Protein AF-0000000084540052 (afdb_homodimer)

Secondary structure (DSSP, 8-state):
-PPP-HHHHHHHHHHHHHHHHHHHHHHHHHHHH--STTHHHHHHHHHHHHHHHHHHHHHHHHHHHHTT----------------SHHHHHHHHHHHHHHHHHHHHHHHHHHTTT-HHHHHHHHHHHHHHHHHHHHHHHHHGGG-/-PPP-HHHHHHHHHHHHHHHHHHHHHHHHHHHH--STTHHHHHHHHHHHHHHHHHHHHHHHHHHHHTT----------------SHHHHHHHHHHHHHHHHHHHHHHHHHHTTT-HHHHHHHHHHHHHHHHHHHHHHHHHGGG-

Radius of gyration: 20.09 Å; Cα contacts (8 Å, |Δi|>4): 367; chains: 2; bounding box: 62×64×36 Å

Organism: NCBI:txid376219

InterPro domains:
  IPR008331 Ferritin/DPS domain [PF00210] (10-142)
  IPR009040 Ferritin-like diiron domain [PS50905] (3-144)
  IPR009078 Ferritin-like superfamily [SSF47240] (3-141)
  IPR012347 Ferritin-like [G3DSA:1.20.1260.10] (2-144)

pLDDT: mean 95.87, std 5.27, range [58.44, 98.88]

Nearest PDB structures (foldseek):
  7xa2-assembly1_A-2  TM=8.560E-01  e=7.541E-04  Thermotoga maritima
  6txl-assembly1_C  TM=7.826E-01  e=2.990E-04  Thermotoga maritima MSB8
  6txj-assembly1_E-2  TM=8.467E-01  e=9.262E-04  Thermotoga maritima MSB8
  7xa4-assembly1_A-2  TM=8.276E-01  e=9.262E-04  Thermotoga maritima
  7xa1-assembly1_A-2  TM=8.637E-01  e=2.589E-03  Thermotoga maritima

Solvent-accessible surface area (backbone atoms only — not comparable to full-atom values): 14805 Å² total; per-residue (Å²): 122,49,81,61,53,58,67,62,50,34,52,47,29,41,51,48,23,16,42,24,45,29,36,27,46,52,24,45,42,47,32,57,51,51,67,68,94,74,24,64,68,52,28,50,48,24,46,50,50,15,56,49,19,46,52,52,17,52,53,32,34,49,54,24,36,74,74,69,38,81,74,63,77,60,58,40,88,76,86,80,84,89,61,57,48,66,68,48,44,46,52,53,48,42,53,51,35,51,51,50,33,50,52,30,50,51,47,26,67,62,26,52,63,33,35,72,69,56,28,50,51,24,50,52,51,35,52,52,33,50,51,51,42,52,54,42,48,61,63,49,52,80,76,107,120,49,82,62,53,58,69,62,51,37,53,48,29,40,51,46,22,16,42,23,44,29,36,26,45,50,24,45,42,48,32,55,50,52,66,69,95,73,24,64,68,52,27,50,50,25,46,48,50,14,54,50,19,45,52,51,16,52,53,32,36,50,53,25,35,72,74,70,37,80,75,61,79,59,57,40,90,74,87,81,85,91,58,56,50,66,68,48,44,44,52,52,48,41,51,52,37,52,52,51,34,51,52,31,50,51,47,27,66,64,25,52,63,34,36,70,70,55,28,51,51,24,50,53,51,35,53,52,32,49,51,52,40,51,54,42,49,61,63,48,53,80,75,106

Sequence (288 aa):
MRDLDQDKTIELLNSIMEFELAGVVRYTHYSLMVTGPNRLPIVQFFQAQATESLTHAQQAGEILTGLEGHPSQKIAPIEETYQHSVQDLLAESFNHEKKALSLYKELLETVENASIYLEEYARTMIGQEELHSIEIRKMLRDYSMRDLDQDKTIELLNSIMEFELAGVVRYTHYSLMVTGPNRLPIVQFFQAQATESLTHAQQAGEILTGLEGHPSQKIAPIEETYQHSVQDLLAESFNHEKKALSLYKELLETVENASIYLEEYARTMIGQEELHSIEIRKMLRDYS

Structure (mmCIF, N/CA/C/O backbone):
data_AF-0000000084540052-model_v1
#
loop_
_entity.id
_entity.type
_entity.pdbx_description
1 polymer Bacterioferritin
#
loop_
_atom_site.group_PDB
_atom_site.id
_atom_site.type_symbol
_atom_site.label_atom_id
_atom_site.label_alt_id
_atom_site.label_comp_id
_atom_site.label_asym_id
_atom_site.label_entity_id
_atom_site.label_seq_id
_atom_site.pdbx_PDB_ins_code
_atom_site.Cartn_x
_atom_site.Cartn_y
_atom_site.Cartn_z
_atom_site.occupancy
_atom_site.B_iso_or_equiv
_atom_site.auth_seq_id
_atom_site.auth_comp_id
_atom_site.auth_asym_id
_atom_site.auth_atom_id
_atom_site.pdbx_PDB_model_num
ATOM 1 N N . MET A 1 1 ? 9.195 -32.094 -17.562 1 88.31 1 MET A N 1
ATOM 2 C CA . MET A 1 1 ? 8.695 -31.125 -16.578 1 88.31 1 MET A CA 1
ATOM 3 C C . MET A 1 1 ? 8.203 -31.844 -15.32 1 88.31 1 MET A C 1
ATOM 5 O O . MET A 1 1 ? 7.594 -32.906 -15.414 1 88.31 1 MET A O 1
ATOM 9 N N . ARG A 1 2 ? 8.734 -31.297 -14.211 1 96.06 2 ARG A N 1
ATOM 10 C CA . ARG A 1 2 ? 8.266 -31.875 -12.953 1 96.06 2 ARG A CA 1
ATOM 11 C C . ARG A 1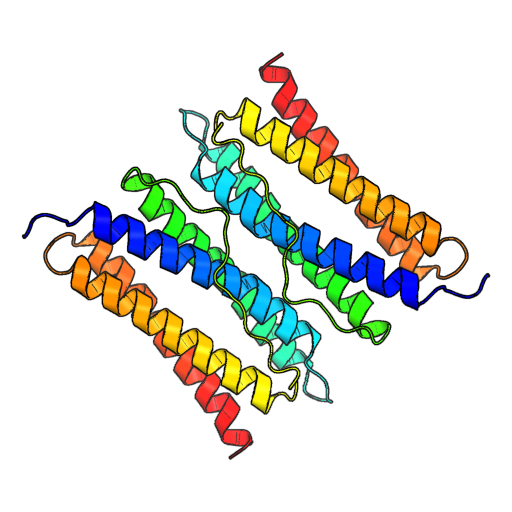 2 ? 6.926 -31.281 -12.539 1 96.06 2 ARG A C 1
ATOM 13 O O . ARG A 1 2 ? 6.461 -30.312 -13.141 1 96.06 2 ARG A O 1
ATOM 20 N N . ASP A 1 3 ? 6.281 -32.031 -11.641 1 96.94 3 ASP A N 1
ATOM 21 C CA . ASP A 1 3 ? 5.012 -31.531 -11.125 1 96.94 3 ASP A CA 1
ATOM 22 C C . ASP A 1 3 ? 5.227 -30.266 -10.305 1 96.94 3 ASP A C 1
ATOM 24 O O . ASP A 1 3 ? 6.195 -30.156 -9.547 1 96.94 3 ASP A O 1
ATOM 28 N N . LEU A 1 4 ? 4.414 -29.312 -10.508 1 97.75 4 LEU A N 1
ATOM 29 C CA . LEU A 1 4 ? 4.469 -28.062 -9.742 1 97.75 4 LEU A CA 1
ATOM 30 C C . LEU A 1 4 ? 4.102 -28.312 -8.281 1 97.75 4 LEU A C 1
ATOM 32 O O . LEU A 1 4 ? 3.092 -28.969 -7.992 1 97.75 4 LEU A O 1
ATOM 36 N N . ASP A 1 5 ? 4.973 -27.953 -7.367 1 97.88 5 ASP A N 1
ATOM 37 C CA . ASP A 1 5 ? 4.582 -27.875 -5.965 1 97.88 5 ASP A CA 1
ATOM 38 C C . ASP A 1 5 ? 3.648 -26.688 -5.719 1 97.88 5 ASP A C 1
ATOM 40 O O . ASP A 1 5 ? 4.098 -25.609 -5.34 1 97.88 5 ASP A O 1
ATOM 44 N N . GLN A 1 6 ? 2.408 -26.875 -5.934 1 97.81 6 GLN A N 1
ATOM 45 C CA . GLN A 1 6 ? 1.413 -25.812 -5.938 1 97.81 6 GLN A CA 1
ATOM 46 C C . GLN A 1 6 ? 1.314 -25.141 -4.57 1 97.81 6 GLN A C 1
ATOM 48 O O . GLN A 1 6 ? 1.254 -23.906 -4.473 1 97.81 6 GLN A O 1
ATOM 53 N N . ASP A 1 7 ? 1.327 -25.969 -3.527 1 98.06 7 ASP A N 1
ATOM 54 C CA . ASP A 1 7 ? 1.178 -25.438 -2.18 1 98.06 7 ASP A CA 1
ATOM 55 C C . ASP A 1 7 ? 2.344 -24.516 -1.824 1 98.06 7 ASP A C 1
ATOM 57 O O . ASP A 1 7 ? 2.139 -23.406 -1.335 1 98.06 7 ASP A O 1
A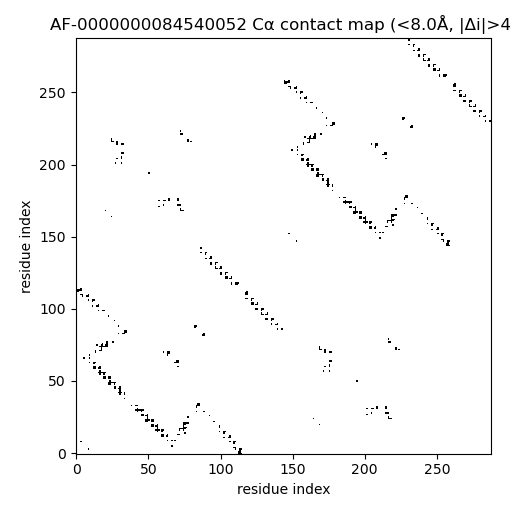TOM 61 N N . LYS A 1 8 ? 3.496 -25.016 -2.076 1 98.56 8 LYS A N 1
ATOM 62 C CA . LYS A 1 8 ? 4.68 -24.219 -1.787 1 98.56 8 LYS A CA 1
ATOM 63 C C . LYS A 1 8 ? 4.711 -22.953 -2.641 1 98.56 8 LYS A C 1
ATOM 65 O O . LYS A 1 8 ? 5.102 -21.875 -2.164 1 98.56 8 LYS A O 1
ATOM 70 N N . THR A 1 9 ? 4.355 -23.047 -3.914 1 98.75 9 THR A N 1
ATOM 71 C CA . THR A 1 9 ? 4.312 -21.906 -4.824 1 98.75 9 THR A CA 1
ATOM 72 C C . THR A 1 9 ? 3.334 -20.844 -4.316 1 98.75 9 THR A C 1
ATOM 74 O O . THR A 1 9 ? 3.668 -19.656 -4.258 1 98.75 9 THR A O 1
ATOM 77 N N . ILE A 1 10 ? 2.141 -21.266 -3.893 1 98.62 10 ILE A N 1
ATOM 78 C CA . ILE A 1 10 ? 1.111 -20.375 -3.383 1 98.62 10 ILE A CA 1
ATOM 79 C C . ILE A 1 10 ? 1.616 -19.672 -2.123 1 98.62 10 ILE A C 1
ATOM 81 O O . ILE A 1 10 ? 1.434 -18.453 -1.963 1 98.62 10 ILE A O 1
ATOM 85 N N . GLU A 1 11 ? 2.254 -20.375 -1.271 1 98.5 11 GLU A N 1
ATOM 86 C CA . GLU A 1 11 ? 2.805 -19.812 -0.043 1 98.5 11 GLU A CA 1
ATOM 87 C C . GLU A 1 11 ? 3.84 -18.734 -0.347 1 98.5 11 GLU A C 1
ATOM 89 O O . GLU A 1 11 ? 3.832 -17.672 0.268 1 98.5 11 GLU A O 1
ATOM 94 N N . LEU A 1 12 ? 4.707 -19.031 -1.285 1 98.75 12 LEU A N 1
ATOM 95 C CA . LEU A 1 12 ? 5.762 -18.078 -1.645 1 98.75 12 LEU A CA 1
ATOM 96 C C . LEU A 1 12 ? 5.176 -16.844 -2.318 1 98.75 12 LEU A C 1
ATOM 98 O O . LEU A 1 12 ? 5.621 -15.727 -2.059 1 98.75 12 LEU A O 1
ATOM 102 N N . LEU A 1 13 ? 4.211 -17.047 -3.17 1 98.81 13 LEU A N 1
ATOM 103 C CA . LEU A 1 13 ? 3.559 -15.914 -3.826 1 98.81 13 LEU A CA 1
ATOM 104 C C . LEU A 1 13 ? 2.855 -15.023 -2.807 1 98.81 13 LEU A C 1
ATOM 106 O O . LEU A 1 13 ? 2.861 -13.797 -2.938 1 98.81 13 LEU A O 1
ATOM 110 N N . ASN A 1 14 ? 2.262 -15.648 -1.8 1 98.62 14 ASN A N 1
ATOM 111 C CA . ASN A 1 14 ? 1.664 -14.859 -0.727 1 98.62 14 ASN A CA 1
ATOM 112 C C . ASN A 1 14 ? 2.719 -14.07 0.047 1 98.62 14 ASN A C 1
ATOM 114 O O . ASN A 1 14 ? 2.51 -12.906 0.376 1 98.62 14 ASN A O 1
ATOM 118 N N . SER A 1 15 ? 3.805 -14.68 0.334 1 98.75 15 SER A N 1
ATOM 119 C CA . SER A 1 15 ? 4.902 -14 1.018 1 98.75 15 SER A CA 1
ATOM 120 C C . SER A 1 15 ? 5.414 -12.82 0.201 1 98.75 15 SER A C 1
ATOM 122 O O . SER A 1 15 ? 5.672 -11.75 0.75 1 98.75 15 SER A O 1
ATOM 124 N N . ILE A 1 16 ? 5.562 -13.055 -1.064 1 98.81 16 ILE A N 1
ATOM 125 C CA . ILE A 1 16 ? 6.012 -12.008 -1.974 1 98.81 16 ILE A CA 1
ATOM 126 C C . ILE A 1 16 ? 5.004 -10.859 -1.975 1 98.81 16 ILE A C 1
ATOM 128 O O . ILE A 1 16 ? 5.383 -9.688 -1.877 1 98.81 16 ILE A O 1
ATOM 132 N N . MET A 1 17 ? 3.717 -11.203 -2.088 1 98.75 17 MET A N 1
ATOM 133 C CA . MET A 1 17 ? 2.672 -10.18 -2.092 1 98.75 17 MET A CA 1
ATOM 134 C C . MET A 1 17 ? 2.713 -9.359 -0.811 1 98.75 17 MET A C 1
ATOM 136 O O . MET A 1 17 ? 2.672 -8.125 -0.859 1 98.75 17 MET A O 1
ATOM 140 N N . GLU A 1 18 ? 2.834 -10.008 0.328 1 98.5 18 GLU A N 1
ATOM 141 C CA . GLU A 1 18 ? 2.92 -9.32 1.611 1 98.5 18 GLU A CA 1
ATOM 142 C C . GLU A 1 18 ? 4.145 -8.406 1.667 1 98.5 18 GLU A C 1
ATOM 144 O O . GLU A 1 18 ? 4.074 -7.297 2.195 1 98.5 18 GLU A O 1
ATOM 149 N N . PHE A 1 19 ? 5.219 -8.906 1.177 1 98.69 19 PHE A N 1
ATOM 150 C CA . PHE A 1 19 ? 6.473 -8.164 1.211 1 98.69 19 PHE A CA 1
ATOM 151 C C . PHE A 1 19 ? 6.398 -6.93 0.316 1 98.69 19 PHE A C 1
ATOM 153 O O . PHE A 1 19 ? 6.863 -5.852 0.694 1 98.69 19 PHE A O 1
ATOM 160 N N . GLU A 1 20 ? 5.848 -7.125 -0.862 1 98.75 20 GLU A N 1
ATOM 161 C CA . GLU A 1 20 ? 5.684 -5.992 -1.771 1 98.75 20 GLU A CA 1
ATOM 162 C C . GLU A 1 20 ? 4.738 -4.945 -1.186 1 98.75 20 GLU A C 1
ATOM 164 O O . GLU A 1 20 ? 4.973 -3.744 -1.328 1 98.75 20 GLU A O 1
ATOM 169 N N . LEU A 1 21 ? 3.668 -5.406 -0.567 1 98.5 21 LEU A N 1
ATOM 170 C CA . LEU A 1 21 ? 2.762 -4.457 0.074 1 98.5 21 LEU A CA 1
ATOM 171 C C . LEU A 1 21 ? 3.463 -3.715 1.204 1 98.5 21 LEU A C 1
ATOM 173 O O . LEU A 1 21 ? 3.199 -2.531 1.432 1 98.5 21 LEU A O 1
ATOM 177 N N . ALA A 1 22 ? 4.328 -4.406 1.938 1 98.12 22 ALA A N 1
ATOM 178 C CA . ALA A 1 22 ? 5.172 -3.709 2.904 1 98.12 22 ALA A CA 1
ATOM 179 C C . ALA A 1 22 ? 6.039 -2.66 2.217 1 98.12 22 ALA A C 1
ATOM 181 O O . ALA A 1 22 ? 6.312 -1.603 2.787 1 98.12 22 ALA A O 1
ATOM 182 N N . GLY A 1 23 ? 6.504 -3.006 1.034 1 98 23 GLY A N 1
ATOM 183 C CA . GLY A 1 23 ? 7.262 -2.043 0.248 1 98 23 GLY A CA 1
ATOM 184 C C . GLY A 1 23 ? 6.488 -0.772 -0.046 1 98 23 GLY A C 1
ATOM 185 O O . GLY A 1 23 ? 7.059 0.321 -0.046 1 98 23 GLY A O 1
ATOM 186 N N . VAL A 1 24 ? 5.18 -0.88 -0.33 1 98.44 24 VAL A N 1
ATOM 187 C CA . VAL A 1 24 ? 4.328 0.287 -0.543 1 98.44 24 VAL A CA 1
ATOM 188 C C . VAL A 1 24 ? 4.395 1.204 0.675 1 98.44 24 VAL A C 1
ATOM 190 O O . VAL A 1 24 ? 4.625 2.408 0.542 1 98.44 24 VAL A O 1
ATOM 193 N N . VAL A 1 25 ? 4.25 0.635 1.818 1 97.81 25 VAL A N 1
ATOM 194 C CA . VAL A 1 25 ? 4.234 1.395 3.064 1 97.81 25 VAL A CA 1
ATOM 195 C C . VAL A 1 25 ? 5.613 1.998 3.32 1 97.81 25 VAL A C 1
ATOM 197 O O . VAL A 1 25 ? 5.734 3.197 3.58 1 97.81 25 VAL A O 1
ATOM 200 N N . ARG A 1 26 ? 6.691 1.218 3.193 1 97.12 26 ARG A N 1
ATOM 201 C CA . ARG A 1 26 ? 8.062 1.64 3.477 1 97.12 26 ARG A CA 1
ATOM 202 C C . ARG A 1 26 ? 8.477 2.795 2.572 1 97.12 26 ARG A C 1
ATOM 204 O O . ARG A 1 26 ? 8.977 3.814 3.051 1 97.12 26 ARG A O 1
ATOM 211 N N . TYR A 1 27 ? 8.242 2.605 1.324 1 97.81 27 TYR A N 1
ATOM 212 C CA . TYR A 1 27 ? 8.711 3.607 0.374 1 97.81 27 TYR A CA 1
ATOM 213 C C . TYR A 1 27 ? 7.879 4.883 0.472 1 97.81 27 TYR A C 1
ATOM 215 O O . TYR A 1 27 ? 8.391 5.98 0.243 1 97.81 27 TYR A O 1
ATOM 223 N N . THR A 1 28 ? 6.598 4.738 0.833 1 98.12 28 THR A N 1
ATOM 224 C CA . THR A 1 28 ? 5.801 5.922 1.141 1 98.12 28 THR A CA 1
ATOM 225 C C . THR A 1 28 ? 6.391 6.672 2.332 1 98.12 28 THR A C 1
ATOM 227 O O . THR A 1 28 ? 6.617 7.883 2.26 1 98.12 28 THR A O 1
ATOM 230 N N . HIS A 1 29 ? 6.699 5.965 3.371 1 97.62 29 HIS A N 1
ATOM 231 C CA . HIS A 1 29 ? 7.312 6.559 4.555 1 97.62 29 HIS A CA 1
ATOM 232 C C . HIS A 1 29 ? 8.625 7.25 4.203 1 97.62 29 HIS A C 1
ATOM 234 O O . HIS A 1 29 ? 8.859 8.391 4.609 1 97.62 29 HIS A O 1
ATOM 240 N N . TYR A 1 30 ? 9.492 6.562 3.404 1 96.69 30 TYR A N 1
ATOM 241 C CA . TYR A 1 30 ? 10.781 7.121 3.014 1 96.69 30 TYR A CA 1
ATOM 242 C C . TYR A 1 30 ? 10.602 8.43 2.258 1 96.69 30 TYR A C 1
ATOM 244 O O . TYR A 1 30 ? 11.312 9.406 2.514 1 96.69 30 TYR A O 1
ATOM 252 N N . SER A 1 31 ? 9.641 8.43 1.336 1 97.69 31 SER A N 1
ATOM 253 C CA . SER A 1 31 ? 9.414 9.625 0.537 1 97.69 31 SER A CA 1
ATOM 254 C C . SER A 1 31 ? 9.039 10.812 1.416 1 97.69 31 SER A C 1
ATOM 256 O O . SER A 1 31 ? 9.305 11.969 1.06 1 97.69 31 SER A O 1
ATOM 258 N N . LEU A 1 32 ? 8.477 10.539 2.592 1 97.56 32 LEU A N 1
ATOM 259 C CA . LEU A 1 32 ? 7.988 11.586 3.486 1 97.56 32 LEU A CA 1
ATOM 260 C C . LEU A 1 32 ? 9.102 12.078 4.406 1 97.56 32 LEU A C 1
ATOM 262 O O . LEU A 1 32 ? 9.023 13.18 4.953 1 97.56 32 LEU A O 1
ATOM 266 N N . MET A 1 33 ? 10.18 11.32 4.512 1 96.19 33 MET A N 1
ATOM 267 C CA . MET A 1 33 ? 11.211 11.602 5.512 1 96.19 33 MET A CA 1
ATOM 268 C C . MET A 1 33 ? 12.391 12.336 4.883 1 96.19 33 MET A C 1
ATOM 270 O O . MET A 1 33 ? 13.234 12.883 5.594 1 96.19 33 MET A O 1
ATOM 274 N N . VAL A 1 34 ? 12.445 12.305 3.537 1 95.25 34 VAL A N 1
ATOM 275 C CA . VAL A 1 34 ? 13.602 12.867 2.844 1 95.25 34 VAL A CA 1
ATOM 276 C C . VAL A 1 34 ? 13.648 14.383 3.066 1 95.25 34 VAL A C 1
ATOM 278 O O . VAL A 1 34 ? 12.633 15.062 2.918 1 95.25 34 VAL A O 1
ATOM 281 N N . THR A 1 35 ? 14.711 14.891 3.473 1 92.62 35 THR A N 1
ATOM 282 C CA . THR A 1 35 ? 14.945 16.328 3.639 1 92.62 35 THR A CA 1
ATOM 283 C C . THR A 1 35 ? 16.203 16.75 2.898 1 92.62 35 THR A C 1
ATOM 285 O O . THR A 1 35 ? 16.953 15.922 2.377 1 92.62 35 THR A O 1
ATOM 288 N N . GLY A 1 36 ? 16.391 18.141 2.777 1 91.38 36 GLY A N 1
ATOM 289 C CA . GLY A 1 36 ? 17.594 18.688 2.174 1 91.38 36 GLY A CA 1
ATOM 290 C C . GLY A 1 36 ? 17.359 19.312 0.814 1 91.38 36 GLY A C 1
ATOM 291 O O . GLY A 1 36 ? 16.281 19.172 0.24 1 91.38 36 GLY A O 1
ATOM 292 N N . PRO A 1 37 ? 18.234 20 0.308 1 92.75 37 PRO A N 1
ATOM 293 C CA . PRO A 1 37 ? 18.047 20.797 -0.914 1 92.75 37 PRO A CA 1
ATOM 294 C C . PRO A 1 37 ? 17.812 19.922 -2.146 1 92.75 37 PRO A C 1
ATOM 296 O O . PRO A 1 37 ? 17.188 20.375 -3.115 1 92.75 37 PRO A O 1
ATOM 299 N N . ASN A 1 38 ? 18.281 18.719 -2.129 1 89.5 38 ASN A N 1
ATOM 300 C CA . ASN A 1 38 ? 18.141 17.828 -3.283 1 89.5 38 ASN A CA 1
ATOM 301 C C . ASN A 1 38 ? 17.078 16.766 -3.047 1 89.5 38 ASN A C 1
ATOM 303 O O . ASN A 1 38 ? 17.156 15.672 -3.617 1 89.5 38 ASN A O 1
ATOM 307 N N . ARG A 1 39 ? 16.094 17.078 -2.268 1 92.75 39 ARG A N 1
ATOM 308 C CA . ARG A 1 39 ? 15.141 16.078 -1.798 1 92.75 39 ARG A CA 1
ATOM 309 C C . ARG A 1 39 ? 14.18 15.672 -2.908 1 92.75 39 ARG A C 1
ATOM 311 O O . ARG A 1 39 ? 13.734 14.523 -2.963 1 92.75 39 ARG A O 1
ATOM 318 N N . LEU A 1 40 ? 13.93 16.594 -3.852 1 94.94 40 LEU A N 1
ATOM 319 C CA . LEU A 1 40 ? 12.797 16.375 -4.738 1 94.94 40 LEU A CA 1
ATOM 320 C C . LEU A 1 40 ? 12.992 15.141 -5.602 1 94.94 40 LEU A C 1
ATOM 322 O O . LEU A 1 40 ? 12.117 14.273 -5.656 1 94.94 40 LEU A O 1
ATOM 326 N N . PRO A 1 41 ? 14.156 14.977 -6.293 1 95.31 41 PRO A N 1
ATOM 327 C CA . PRO A 1 41 ? 14.328 13.758 -7.086 1 95.31 41 PRO A CA 1
ATOM 328 C C . PRO A 1 41 ? 14.32 12.492 -6.23 1 95.31 41 PRO A C 1
ATOM 330 O O . PRO A 1 41 ? 13.883 11.438 -6.691 1 95.31 41 PRO A O 1
ATOM 333 N N . ILE A 1 42 ? 14.727 12.578 -5.031 1 95.81 42 ILE A N 1
ATOM 334 C CA . ILE A 1 42 ? 14.766 11.422 -4.145 1 95.81 42 ILE A CA 1
ATOM 335 C C . ILE A 1 42 ? 13.352 11.07 -3.691 1 95.81 42 ILE A C 1
ATOM 337 O O . ILE A 1 42 ? 12.984 9.891 -3.623 1 95.81 42 ILE A O 1
ATOM 341 N N . VAL A 1 43 ? 12.578 12.086 -3.363 1 97.06 43 VAL A N 1
ATOM 342 C CA . VAL A 1 43 ? 11.172 11.898 -3.031 1 97.06 43 VAL A CA 1
ATOM 343 C C . VAL A 1 43 ? 10.453 11.203 -4.188 1 97.06 43 VAL A C 1
ATOM 345 O O . VAL A 1 43 ? 9.742 10.219 -3.986 1 97.06 43 VAL A O 1
ATOM 348 N N . GLN A 1 44 ? 10.703 11.656 -5.387 1 97.5 44 GLN A N 1
ATOM 349 C CA . GLN A 1 44 ? 10.078 11.078 -6.57 1 97.5 44 GLN A CA 1
ATOM 350 C C . GLN A 1 44 ? 10.5 9.625 -6.762 1 97.5 44 GLN A C 1
ATOM 352 O O . GLN A 1 44 ? 9.695 8.781 -7.152 1 97.5 44 GLN A O 1
ATOM 357 N N . PHE A 1 45 ? 11.758 9.406 -6.527 1 97.5 45 PHE A N 1
ATOM 358 C CA . PHE A 1 45 ? 12.266 8.047 -6.621 1 97.5 45 PHE A CA 1
ATOM 359 C C . PHE A 1 45 ? 11.508 7.113 -5.684 1 97.5 45 PHE A C 1
ATOM 361 O O . PHE A 1 45 ? 11.016 6.066 -6.105 1 97.5 45 PHE A O 1
ATOM 368 N N . PHE A 1 46 ? 11.328 7.531 -4.434 1 98 46 PHE A N 1
ATOM 369 C CA . PHE A 1 46 ? 10.68 6.676 -3.447 1 98 46 PHE A CA 1
ATOM 370 C C . PHE A 1 46 ? 9.188 6.539 -3.744 1 98 46 PHE A C 1
ATOM 372 O O . PHE A 1 46 ? 8.602 5.477 -3.535 1 98 46 PHE A O 1
ATOM 379 N N . GLN A 1 47 ? 8.578 7.566 -4.242 1 98 47 GLN A N 1
ATOM 380 C CA . GLN A 1 47 ? 7.176 7.473 -4.641 1 98 47 GLN A CA 1
ATOM 381 C C . GLN A 1 47 ? 6.996 6.477 -5.785 1 98 47 GLN A C 1
ATOM 383 O O . GLN A 1 47 ? 6.035 5.707 -5.797 1 98 47 GLN A O 1
ATOM 388 N N . ALA A 1 48 ? 7.914 6.5 -6.703 1 97.81 48 ALA A N 1
ATOM 389 C CA . ALA A 1 48 ? 7.875 5.551 -7.812 1 97.81 48 ALA A CA 1
ATOM 390 C C . ALA A 1 48 ? 8.055 4.121 -7.316 1 97.81 48 ALA A C 1
ATOM 392 O O . ALA A 1 48 ? 7.406 3.195 -7.809 1 97.81 48 ALA A O 1
ATOM 393 N N . GLN A 1 49 ? 8.984 3.959 -6.375 1 98.12 49 GLN A N 1
ATOM 394 C CA . GLN A 1 49 ? 9.188 2.637 -5.793 1 98.12 49 GLN A CA 1
ATOM 395 C C . GLN A 1 49 ? 7.914 2.137 -5.109 1 98.12 49 GLN A C 1
ATOM 397 O O . GLN A 1 49 ? 7.586 0.951 -5.188 1 98.12 49 GLN A O 1
ATOM 402 N N . ALA A 1 50 ? 7.191 3.014 -4.398 1 98.31 50 ALA A N 1
ATOM 403 C CA . ALA A 1 50 ? 5.945 2.639 -3.738 1 98.31 50 ALA A CA 1
ATOM 404 C C . ALA A 1 50 ? 4.906 2.172 -4.754 1 98.31 50 ALA A C 1
ATOM 406 O O . ALA A 1 50 ? 4.273 1.128 -4.57 1 98.31 50 ALA A O 1
ATOM 407 N N . THR A 1 51 ? 4.754 2.904 -5.836 1 98.25 51 THR A N 1
ATOM 408 C CA . THR A 1 51 ? 3.811 2.562 -6.895 1 98.25 51 THR A CA 1
ATOM 409 C C . THR A 1 51 ? 4.188 1.238 -7.551 1 98.25 51 THR A C 1
ATOM 411 O O . THR A 1 51 ? 3.324 0.398 -7.809 1 98.25 51 THR A O 1
ATOM 414 N N . GLU A 1 52 ? 5.453 1.07 -7.824 1 98.25 52 GLU A N 1
ATOM 415 C CA . GLU A 1 52 ? 5.914 -0.172 -8.438 1 98.25 52 GLU A CA 1
ATOM 416 C C . GLU A 1 52 ? 5.691 -1.362 -7.508 1 98.25 52 GLU A C 1
ATOM 418 O O . GLU A 1 52 ? 5.355 -2.457 -7.965 1 98.25 52 GLU A O 1
ATOM 423 N N . SER A 1 53 ? 5.918 -1.133 -6.199 1 98.56 53 SER A N 1
ATOM 424 C CA . SER A 1 53 ? 5.652 -2.188 -5.227 1 98.56 53 SER A CA 1
ATOM 425 C C . SER A 1 53 ? 4.199 -2.639 -5.281 1 98.56 53 SER A C 1
ATOM 427 O O . SER A 1 53 ? 3.908 -3.832 -5.176 1 98.56 53 SER A O 1
ATOM 429 N N . LEU A 1 54 ? 3.312 -1.72 -5.418 1 98.5 54 LEU A N 1
ATOM 430 C CA . LEU A 1 54 ? 1.898 -2.059 -5.547 1 98.5 54 LEU A CA 1
ATOM 431 C C . LEU A 1 54 ? 1.656 -2.914 -6.785 1 98.5 54 LEU A C 1
ATOM 433 O O . LEU A 1 54 ? 0.938 -3.914 -6.723 1 98.5 54 LEU A O 1
ATOM 437 N N . THR A 1 55 ? 2.244 -2.516 -7.863 1 98.06 55 THR A N 1
ATOM 438 C CA . THR A 1 55 ? 2.125 -3.285 -9.102 1 98.06 55 THR A CA 1
ATOM 439 C C . THR A 1 55 ? 2.646 -4.707 -8.906 1 98.06 55 THR A C 1
ATOM 441 O O . THR A 1 55 ? 2.012 -5.668 -9.336 1 98.06 55 THR A O 1
ATOM 444 N N . HIS A 1 56 ? 3.877 -4.859 -8.227 1 98.69 56 HIS A N 1
ATOM 445 C CA . HIS A 1 56 ? 4.445 -6.172 -7.949 1 98.69 56 HIS A CA 1
ATOM 446 C C . HIS A 1 56 ? 3.496 -7.016 -7.109 1 98.69 56 HIS A C 1
ATOM 448 O O . HIS A 1 56 ? 3.309 -8.203 -7.383 1 98.69 56 HIS A O 1
ATOM 454 N N . ALA A 1 57 ? 2.912 -6.406 -6.129 1 98.69 57 ALA A N 1
ATOM 455 C CA . ALA A 1 57 ? 1.973 -7.109 -5.262 1 98.69 57 ALA A CA 1
ATOM 456 C C . ALA A 1 57 ? 0.766 -7.609 -6.051 1 98.69 57 ALA A C 1
ATOM 458 O O . ALA A 1 57 ? 0.335 -8.75 -5.883 1 98.69 57 ALA A O 1
ATOM 459 N N . GLN A 1 58 ? 0.209 -6.734 -6.887 1 98.06 58 GLN A N 1
ATOM 460 C CA . GLN A 1 58 ? -0.952 -7.082 -7.703 1 98.06 58 GLN A CA 1
ATOM 461 C C . GLN A 1 58 ? -0.634 -8.234 -8.648 1 98.06 58 GLN A C 1
ATOM 463 O O . GLN A 1 58 ? -1.445 -9.148 -8.82 1 98.06 58 GLN A O 1
ATOM 468 N N . GLN A 1 59 ? 0.551 -8.211 -9.242 1 98.31 59 GLN A N 1
ATOM 469 C CA . GLN A 1 59 ? 0.964 -9.273 -10.148 1 98.31 59 GLN A CA 1
ATOM 470 C C . GLN A 1 59 ? 1.083 -10.609 -9.414 1 98.31 59 GLN A C 1
ATOM 472 O O . GLN A 1 59 ? 0.566 -11.625 -9.875 1 98.31 59 GLN A O 1
ATOM 477 N N . ALA A 1 60 ? 1.772 -10.594 -8.266 1 98.75 60 ALA A N 1
ATOM 478 C CA . ALA A 1 60 ? 1.9 -11.805 -7.469 1 98.75 60 ALA A CA 1
ATOM 479 C C . ALA A 1 60 ? 0.53 -12.344 -7.066 1 98.75 60 ALA A C 1
ATOM 481 O O . ALA A 1 60 ? 0.285 -13.555 -7.133 1 98.75 60 ALA A O 1
ATOM 482 N N . GLY A 1 61 ? -0.353 -11.461 -6.676 1 98.44 61 GLY A N 1
ATOM 483 C CA . GLY A 1 61 ? -1.691 -11.844 -6.254 1 98.44 61 GLY A CA 1
ATOM 484 C C . GLY A 1 61 ? -2.504 -12.492 -7.355 1 98.44 61 GLY A C 1
ATOM 485 O O . GLY A 1 61 ? -3.248 -13.445 -7.105 1 98.44 61 GLY A O 1
ATOM 486 N N . GLU A 1 62 ? -2.387 -11.898 -8.555 1 97.62 62 GLU A N 1
ATOM 487 C CA . GLU A 1 62 ? -3.117 -12.461 -9.688 1 97.62 62 GLU A CA 1
ATOM 488 C C . GLU A 1 62 ? -2.678 -13.898 -9.977 1 97.62 62 GLU A C 1
ATOM 490 O O . GLU A 1 62 ? -3.512 -14.773 -10.203 1 97.62 62 GLU A O 1
ATOM 495 N N . ILE A 1 63 ? -1.385 -14.141 -9.938 1 98.44 63 ILE A N 1
ATOM 496 C CA . ILE A 1 63 ? -0.869 -15.484 -10.164 1 98.44 63 ILE A CA 1
ATOM 497 C C . ILE A 1 63 ? -1.332 -16.422 -9.047 1 98.44 63 ILE A C 1
ATOM 499 O O . ILE A 1 63 ? -1.794 -17.531 -9.305 1 98.44 63 ILE A O 1
ATOM 503 N N . LEU A 1 64 ? -1.238 -15.906 -7.828 1 98.12 64 LEU A N 1
ATOM 504 C CA . LEU A 1 64 ? -1.64 -16.625 -6.625 1 98.12 64 LEU A CA 1
ATOM 505 C C . LEU A 1 64 ? -3.084 -17.109 -6.73 1 98.12 64 LEU A C 1
ATOM 507 O O . LEU A 1 64 ? -3.379 -18.266 -6.477 1 98.12 64 LEU A O 1
ATOM 511 N N . THR A 1 65 ? -3.959 -16.234 -7.125 1 97.38 65 THR A N 1
ATOM 512 C CA . THR A 1 65 ? -5.375 -16.578 -7.211 1 97.38 65 THR A CA 1
ATOM 513 C C . THR A 1 65 ? -5.641 -17.469 -8.422 1 97.38 65 THR A C 1
ATOM 515 O O . THR A 1 65 ? -6.531 -18.328 -8.391 1 97.38 65 THR A O 1
ATOM 518 N N . GLY A 1 66 ? -4.863 -17.312 -9.477 1 96.69 66 GLY A N 1
ATOM 519 C CA . GLY A 1 66 ? -4.941 -18.203 -10.625 1 96.69 66 GLY A CA 1
ATOM 520 C C . GLY A 1 66 ? -4.613 -19.641 -10.273 1 96.69 66 GLY A C 1
ATOM 521 O O . GLY A 1 66 ? -5.098 -20.578 -10.93 1 96.69 66 GLY A O 1
ATOM 522 N N . LEU A 1 67 ? -3.758 -19.828 -9.289 1 97.62 67 LEU A N 1
ATOM 523 C CA . LEU A 1 67 ? -3.396 -21.156 -8.797 1 97.62 67 LEU A CA 1
ATOM 524 C C . LEU A 1 67 ? -4.363 -21.609 -7.711 1 97.62 67 LEU A C 1
ATOM 526 O O . LEU A 1 67 ? -4.074 -22.562 -6.973 1 97.62 67 LEU A O 1
ATOM 530 N N . GLU A 1 68 ? -5.441 -20.781 -7.512 1 96 68 GLU A N 1
ATOM 531 C CA . GLU A 1 68 ? -6.547 -21.078 -6.605 1 96 68 GLU A CA 1
ATOM 532 C C . GLU A 1 68 ? -6.145 -20.859 -5.152 1 96 68 GLU A C 1
ATOM 534 O O . GLU A 1 68 ? -6.715 -21.469 -4.242 1 96 68 GLU A O 1
ATOM 539 N N . GLY A 1 69 ? -5.113 -20.078 -4.988 1 96.69 69 GLY A N 1
ATOM 540 C CA . GLY A 1 69 ? -4.754 -19.656 -3.643 1 96.69 69 GLY A CA 1
ATOM 541 C C . GLY A 1 69 ? -5.594 -18.5 -3.139 1 96.69 69 GLY A C 1
ATOM 542 O O . GLY A 1 69 ? -6.297 -17.844 -3.916 1 96.69 69 GLY A O 1
ATOM 543 N N . HIS A 1 70 ? -5.512 -18.312 -1.853 1 95.88 70 HIS A N 1
ATOM 544 C CA . HIS A 1 70 ? -6.188 -17.188 -1.216 1 95.88 70 HIS A CA 1
ATOM 545 C C . HIS A 1 70 ? -5.199 -16.094 -0.852 1 95.88 70 HIS A C 1
ATOM 547 O O . HIS A 1 70 ? -4.285 -16.312 -0.057 1 95.88 70 HIS A O 1
ATOM 553 N N . PRO A 1 71 ? -5.383 -14.938 -1.446 1 96.38 71 PRO A N 1
ATOM 554 C CA . PRO A 1 71 ? -4.434 -13.859 -1.17 1 96.38 71 PRO A CA 1
ATOM 555 C C . PRO A 1 71 ? -4.551 -13.32 0.255 1 96.38 71 PRO A C 1
ATOM 557 O O . PRO A 1 71 ? -5.656 -13.219 0.792 1 96.38 71 PRO A O 1
ATOM 560 N N . SER A 1 72 ? -3.467 -13.031 0.804 1 93 72 SER A N 1
ATOM 561 C CA . SER A 1 72 ? -3.352 -12.5 2.158 1 93 72 SER A CA 1
ATOM 562 C C . SER A 1 72 ? -3.793 -11.039 2.215 1 93 72 SER A C 1
ATOM 564 O O . SER A 1 72 ? -3.734 -10.328 1.211 1 93 72 SER A O 1
ATOM 566 N N . GLN A 1 73 ? -4.277 -10.594 3.385 1 93.38 73 GLN A N 1
ATOM 567 C CA . GLN A 1 73 ? -4.559 -9.188 3.641 1 93.38 73 GLN A CA 1
ATOM 568 C C . GLN A 1 73 ? -3.531 -8.578 4.594 1 93.38 73 GLN A C 1
ATOM 570 O O . GLN A 1 73 ? -3.77 -7.523 5.184 1 93.38 73 GLN A O 1
ATOM 575 N N . LYS A 1 74 ? -2.502 -9.273 4.777 1 93.81 74 LYS A N 1
ATOM 576 C CA . LYS A 1 74 ? -1.436 -8.812 5.664 1 93.81 74 LYS A CA 1
ATOM 577 C C . LYS A 1 74 ? -0.304 -8.164 4.871 1 93.81 74 LYS A C 1
ATOM 579 O O . LYS A 1 74 ? -0.249 -8.289 3.645 1 93.81 74 LYS A O 1
ATOM 584 N N . ILE A 1 75 ? 0.488 -7.434 5.559 1 96.31 75 ILE A N 1
ATOM 585 C CA . ILE A 1 75 ? 1.77 -7.008 5.012 1 96.31 75 ILE A CA 1
ATOM 586 C C . ILE A 1 75 ? 2.908 -7.586 5.848 1 96.31 75 ILE A C 1
ATOM 588 O O . ILE A 1 75 ? 2.711 -7.953 7.008 1 96.31 75 ILE A O 1
ATOM 592 N N . ALA A 1 76 ? 4.066 -7.727 5.191 1 95.75 76 ALA A N 1
ATOM 593 C CA . ALA A 1 76 ? 5.242 -8.18 5.934 1 95.75 76 ALA A CA 1
ATOM 594 C C . ALA A 1 76 ? 5.66 -7.152 6.98 1 95.75 76 ALA A C 1
ATOM 596 O O . ALA A 1 76 ? 5.414 -5.953 6.816 1 95.75 76 ALA A O 1
ATOM 597 N N . PRO A 1 77 ? 6.266 -7.602 8.031 1 93.94 77 PRO A N 1
ATOM 598 C CA . PRO A 1 77 ? 6.723 -6.652 9.055 1 93.94 77 PRO A CA 1
ATOM 599 C C . PRO A 1 77 ? 7.691 -5.609 8.5 1 93.94 77 PRO A C 1
ATOM 601 O O . PRO A 1 77 ? 8.516 -5.922 7.641 1 93.94 77 PRO A O 1
ATOM 604 N N . ILE A 1 78 ? 7.52 -4.426 8.984 1 91.81 78 ILE A N 1
ATOM 605 C CA . ILE A 1 78 ? 8.406 -3.322 8.625 1 91.81 78 ILE A CA 1
ATOM 606 C C . ILE A 1 78 ? 9.18 -2.861 9.852 1 91.81 78 ILE A C 1
ATOM 608 O O . ILE A 1 78 ? 8.594 -2.428 10.844 1 91.81 78 ILE A O 1
ATOM 612 N N . GLU A 1 79 ? 10.453 -3.018 9.82 1 79.94 79 GLU A N 1
ATOM 613 C CA . GLU A 1 79 ? 11.289 -2.523 10.906 1 79.94 79 GLU A CA 1
ATOM 614 C C . GLU A 1 79 ? 11.672 -1.063 10.695 1 79.94 79 GLU A C 1
ATOM 616 O O . GLU A 1 79 ? 12.008 -0.662 9.578 1 79.94 79 GLU A O 1
ATOM 621 N N . GLU A 1 80 ? 11.43 -0.246 11.742 1 77.19 80 GLU A N 1
ATOM 622 C CA . GLU A 1 80 ? 11.828 1.155 11.664 1 77.19 80 GLU A CA 1
ATOM 623 C C . GLU A 1 80 ? 13.086 1.412 12.492 1 77.19 80 GLU A C 1
ATOM 625 O O . GLU A 1 80 ? 13.156 1.051 13.664 1 77.19 80 GLU A O 1
ATOM 630 N N . THR A 1 81 ? 14.07 1.972 11.859 1 79.25 81 THR A N 1
ATOM 631 C CA . THR A 1 81 ? 15.312 2.297 12.555 1 79.25 81 THR A CA 1
ATOM 632 C C . THR A 1 81 ? 15.258 3.709 13.133 1 79.25 81 THR A C 1
ATOM 634 O O . THR A 1 81 ? 16.062 4.062 13.992 1 79.25 81 THR A O 1
ATOM 637 N N . TYR A 1 82 ? 14.352 4.598 12.758 1 85.12 82 TYR A N 1
ATOM 638 C CA . TYR A 1 82 ? 14.18 6.008 13.102 1 85.12 82 TYR A CA 1
ATOM 639 C C . TYR A 1 82 ? 15.383 6.832 12.648 1 85.12 82 TYR A C 1
ATOM 641 O O . TYR A 1 82 ? 15.719 7.844 13.266 1 85.12 82 TYR A O 1
ATOM 649 N N . GLN A 1 83 ? 16.219 6.25 11.773 1 89.56 83 GLN A N 1
ATOM 650 C CA . GLN A 1 83 ? 17.234 6.98 11.031 1 89.56 83 GLN A CA 1
ATOM 651 C C . GLN A 1 83 ? 16.75 7.363 9.641 1 89.56 83 GLN A C 1
ATOM 653 O O . GLN A 1 83 ? 16.281 6.508 8.883 1 89.56 83 GLN A O 1
ATOM 658 N N . HIS A 1 84 ? 16.844 8.672 9.383 1 91.69 84 HIS A N 1
ATOM 659 C CA . HIS A 1 84 ? 16.125 9.078 8.188 1 91.69 84 HIS A CA 1
ATOM 660 C C . HIS A 1 84 ? 16.984 9.953 7.289 1 91.69 84 HIS A C 1
ATOM 662 O O . HIS A 1 84 ? 16.453 10.75 6.508 1 91.69 84 HIS A O 1
ATOM 668 N N . SER A 1 85 ? 18.328 9.852 7.473 1 93.38 85 SER A N 1
ATOM 669 C CA . SER A 1 85 ? 19.141 10.477 6.434 1 93.38 85 SER A CA 1
ATOM 670 C C . SER A 1 85 ? 18.922 9.805 5.082 1 93.38 85 SER A C 1
ATOM 672 O O . SER A 1 85 ? 18.484 8.656 5.02 1 93.38 85 SER A O 1
ATOM 674 N N . VAL A 1 86 ? 19.219 10.516 4.066 1 94.19 86 VAL A N 1
ATOM 675 C CA . VAL A 1 86 ? 19.094 9.938 2.734 1 94.19 86 VAL A CA 1
ATOM 676 C C . VAL A 1 86 ? 19.906 8.656 2.639 1 94.19 86 VAL A C 1
ATOM 678 O O . VAL A 1 86 ? 19.453 7.656 2.084 1 94.19 86 VAL A O 1
ATOM 681 N N . GLN A 1 87 ? 21.094 8.695 3.145 1 94.56 87 GLN A N 1
ATOM 682 C CA . GLN A 1 87 ? 21.953 7.516 3.146 1 94.56 87 GLN A CA 1
ATOM 683 C C . GLN A 1 87 ? 21.281 6.352 3.869 1 94.56 87 GLN A C 1
ATOM 685 O O . GLN A 1 87 ? 21.297 5.219 3.385 1 94.56 87 GLN A O 1
ATOM 690 N N . ASP A 1 88 ? 20.688 6.582 5.016 1 95.31 88 ASP A N 1
ATOM 691 C CA . ASP A 1 88 ? 20.016 5.547 5.785 1 95.31 88 ASP A CA 1
ATOM 692 C C . ASP A 1 88 ? 18.828 4.969 5.008 1 95.31 88 ASP A C 1
ATOM 694 O O . ASP A 1 88 ? 18.656 3.752 4.957 1 95.31 88 ASP A O 1
ATOM 698 N N . LEU A 1 89 ? 18.047 5.848 4.477 1 95.44 89 LEU A N 1
ATOM 699 C CA . LEU A 1 89 ? 16.859 5.438 3.736 1 95.44 89 LEU A CA 1
ATOM 700 C C . LEU A 1 89 ? 17.234 4.594 2.525 1 95.44 89 LEU A C 1
ATOM 702 O O . LEU A 1 89 ? 16.578 3.588 2.234 1 95.44 89 LEU A O 1
ATOM 706 N N . LEU A 1 90 ? 18.266 4.984 1.814 1 95.44 90 LEU A N 1
ATOM 707 C CA . LEU A 1 90 ? 18.734 4.23 0.66 1 95.44 90 LEU A CA 1
ATOM 708 C C . LEU A 1 90 ? 19.297 2.875 1.089 1 95.44 90 LEU A C 1
ATOM 710 O O . LEU A 1 90 ? 19.062 1.863 0.427 1 95.44 90 LEU A O 1
ATOM 714 N N . ALA A 1 91 ? 20.031 2.842 2.152 1 94.88 91 ALA A N 1
ATOM 715 C CA . ALA A 1 91 ? 20.562 1.581 2.658 1 94.88 91 ALA A CA 1
ATOM 716 C C . ALA A 1 91 ? 19.438 0.623 3.047 1 94.88 91 ALA A C 1
ATOM 718 O O . ALA A 1 91 ? 19.5 -0.572 2.748 1 94.88 91 ALA A O 1
ATOM 719 N N . GLU A 1 92 ? 18.453 1.132 3.729 1 95.31 92 GLU A N 1
ATOM 720 C CA . GLU A 1 92 ? 17.297 0.316 4.09 1 95.31 92 GLU A CA 1
ATOM 721 C C . GLU A 1 92 ? 16.562 -0.179 2.846 1 95.31 92 GLU A C 1
ATOM 723 O O . GLU A 1 92 ? 16.078 -1.314 2.812 1 95.31 92 GLU A O 1
ATOM 728 N N . SER A 1 93 ? 16.453 0.724 1.875 1 95.94 93 SER A N 1
ATOM 729 C CA . SER A 1 93 ? 15.852 0.335 0.604 1 95.94 93 SER A CA 1
ATOM 730 C C . SER A 1 93 ? 16.625 -0.807 -0.048 1 95.94 93 SER A C 1
ATOM 732 O O . SER A 1 93 ? 16.031 -1.75 -0.57 1 95.94 93 SER A O 1
ATOM 734 N N . PHE A 1 94 ? 17.938 -0.717 -0.028 1 96.06 94 PHE A N 1
ATOM 735 C CA . PHE A 1 94 ? 18.781 -1.76 -0.596 1 96.06 94 PHE A CA 1
ATOM 736 C C . PHE A 1 94 ? 18.531 -3.096 0.093 1 96.06 94 PHE A C 1
ATOM 738 O O . PHE A 1 94 ? 18.422 -4.129 -0.568 1 96.06 94 PHE A O 1
ATOM 745 N N . ASN A 1 95 ? 18.406 -3.031 1.388 1 95.62 95 ASN A N 1
ATOM 746 C CA . ASN A 1 95 ? 18.125 -4.242 2.148 1 95.62 95 ASN A CA 1
ATOM 747 C C . ASN A 1 95 ? 16.75 -4.812 1.803 1 95.62 95 ASN A C 1
ATOM 749 O O . ASN A 1 95 ? 16.578 -6.031 1.705 1 95.62 95 ASN A O 1
ATOM 753 N N . HIS A 1 96 ? 15.773 -3.951 1.685 1 96.31 96 HIS A N 1
ATOM 754 C CA . HIS A 1 96 ? 14.445 -4.379 1.27 1 96.31 96 HIS A CA 1
ATOM 755 C C . HIS A 1 96 ? 14.492 -5.082 -0.083 1 96.31 96 HIS A C 1
ATOM 757 O O . HIS A 1 96 ? 13.906 -6.16 -0.249 1 96.31 96 HIS A O 1
ATOM 763 N N . GLU A 1 97 ? 15.219 -4.48 -1.031 1 97.19 97 GLU A N 1
ATOM 764 C CA . GLU A 1 97 ? 15.32 -5.055 -2.369 1 97.19 97 GLU A CA 1
ATOM 765 C C . GLU A 1 97 ? 16.031 -6.402 -2.336 1 97.19 97 GLU A C 1
ATOM 767 O O . GLU A 1 97 ? 15.695 -7.309 -3.098 1 97.19 97 GLU A O 1
ATOM 772 N N . LYS A 1 98 ? 17.047 -6.547 -1.514 1 96.81 98 LYS A N 1
ATOM 773 C CA . LYS A 1 98 ? 17.766 -7.812 -1.361 1 96.81 98 LYS A CA 1
ATOM 774 C C . LYS A 1 98 ? 16.828 -8.914 -0.876 1 96.81 98 LYS A C 1
ATOM 776 O O . LYS A 1 98 ? 16.891 -10.055 -1.346 1 96.81 98 LYS A O 1
ATOM 781 N N . LYS A 1 99 ? 16.031 -8.555 0.073 1 97.19 99 LYS A N 1
ATOM 782 C CA . LYS A 1 99 ? 15.07 -9.531 0.579 1 97.19 99 LYS A CA 1
ATOM 783 C C . LYS A 1 99 ? 14.055 -9.914 -0.495 1 97.19 99 LYS A C 1
ATOM 785 O O . LYS A 1 99 ? 13.727 -11.086 -0.653 1 97.19 99 LYS A O 1
ATOM 790 N N . ALA A 1 100 ? 13.531 -8.883 -1.213 1 97.81 100 ALA A N 1
ATOM 791 C CA . ALA A 1 100 ? 12.648 -9.188 -2.336 1 97.81 100 ALA A CA 1
ATOM 792 C C . ALA A 1 100 ? 13.32 -10.133 -3.328 1 97.81 100 ALA A C 1
ATOM 794 O O . ALA A 1 100 ? 12.719 -11.117 -3.758 1 97.81 100 ALA A O 1
ATOM 795 N N . LEU A 1 101 ? 14.539 -9.836 -3.678 1 98.12 101 LEU A N 1
ATOM 796 C CA . LEU A 1 101 ? 15.32 -10.656 -4.598 1 98.12 101 LEU A CA 1
ATOM 797 C C . LEU A 1 101 ? 15.406 -12.094 -4.102 1 98.12 101 LEU A C 1
ATOM 799 O O . LEU A 1 101 ? 15.219 -13.039 -4.879 1 98.12 101 LEU A O 1
ATOM 803 N N . SER A 1 102 ? 15.641 -12.273 -2.842 1 98.56 102 SER A N 1
ATOM 804 C CA . SER A 1 102 ? 15.734 -13.609 -2.262 1 98.56 102 SER A CA 1
ATOM 805 C C . SER A 1 102 ? 14.422 -14.367 -2.404 1 98.56 102 SER A C 1
ATOM 807 O O . SER A 1 102 ? 14.422 -15.562 -2.697 1 98.56 102 SER A O 1
ATOM 809 N N . LEU A 1 103 ? 13.312 -13.703 -2.172 1 98.69 103 LEU A N 1
ATOM 810 C CA . LEU A 1 103 ? 12 -14.328 -2.305 1 98.69 103 LEU A CA 1
ATOM 811 C C . LEU A 1 103 ? 11.758 -14.781 -3.74 1 98.69 103 LEU A C 1
ATOM 813 O O . LEU A 1 103 ? 11.281 -15.898 -3.971 1 98.69 103 LEU A O 1
ATOM 817 N N . TYR A 1 104 ? 12.109 -13.906 -4.707 1 98.81 104 TYR A N 1
ATOM 818 C CA . TYR A 1 104 ? 11.898 -14.258 -6.105 1 98.81 104 TYR A CA 1
ATOM 819 C C . TYR A 1 104 ? 12.828 -15.383 -6.539 1 98.81 104 TYR A C 1
ATOM 821 O O . TYR A 1 104 ? 12.461 -16.219 -7.367 1 98.81 104 TYR A O 1
ATOM 829 N N . LYS A 1 105 ? 14.047 -15.445 -6.027 1 98.81 105 LYS A N 1
ATOM 830 C CA . LYS A 1 105 ? 14.961 -16.547 -6.312 1 98.81 105 LYS A CA 1
ATOM 831 C C . LYS A 1 105 ? 14.43 -17.859 -5.742 1 98.81 105 LYS A C 1
ATOM 833 O O . LYS A 1 105 ? 14.531 -18.906 -6.383 1 98.81 105 LYS A O 1
ATOM 838 N N . GLU A 1 106 ? 13.938 -17.766 -4.539 1 98.88 106 GLU A N 1
ATOM 839 C CA . GLU A 1 106 ? 13.305 -1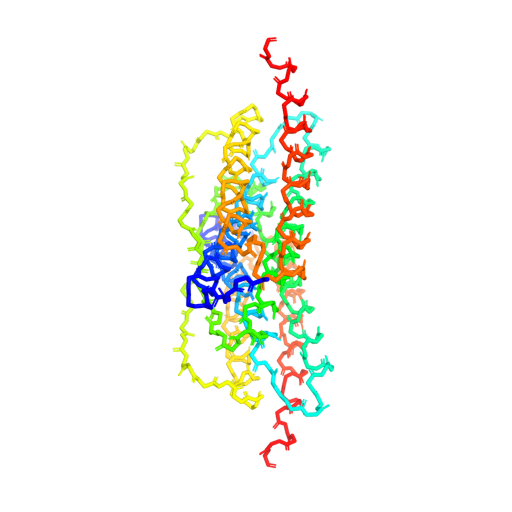8.953 -3.963 1 98.88 106 GLU A CA 1
ATOM 840 C C . GLU A 1 106 ? 12.133 -19.422 -4.816 1 98.88 106 GLU A C 1
ATOM 842 O O . GLU A 1 106 ? 11.945 -20.625 -5.016 1 98.88 106 GLU A O 1
ATOM 847 N N . LEU A 1 107 ? 11.312 -18.484 -5.301 1 98.88 107 LEU A N 1
ATOM 848 C CA . LEU A 1 107 ? 10.219 -18.828 -6.199 1 98.88 107 LEU A CA 1
ATOM 849 C C . LEU A 1 107 ? 10.742 -19.531 -7.449 1 98.88 107 LEU A C 1
ATOM 851 O O . LEU A 1 107 ? 10.219 -20.562 -7.852 1 98.88 107 LEU A O 1
ATOM 855 N N . LEU A 1 108 ? 11.758 -18.953 -8.039 1 98.81 108 LEU A N 1
ATOM 856 C CA . LEU A 1 108 ? 12.344 -19.547 -9.234 1 98.81 108 LEU A CA 1
ATOM 857 C C . LEU A 1 108 ? 12.781 -20.984 -8.969 1 98.81 108 LEU A C 1
ATOM 859 O O . LEU A 1 108 ? 12.484 -21.891 -9.75 1 98.81 108 LEU A O 1
ATOM 863 N N . GLU A 1 109 ? 13.477 -21.219 -7.871 1 98.69 109 GLU A N 1
ATOM 864 C CA . GLU A 1 109 ? 13.922 -22.562 -7.512 1 98.69 109 GLU A CA 1
ATOM 865 C C . GLU A 1 109 ? 12.742 -23.516 -7.379 1 98.69 109 GLU A C 1
ATOM 867 O O . GLU A 1 109 ? 12.828 -24.672 -7.793 1 98.69 109 GLU A O 1
ATOM 872 N N . THR A 1 110 ? 11.672 -23.031 -6.809 1 98.69 110 THR A N 1
ATOM 873 C CA . THR A 1 110 ? 10.492 -23.844 -6.535 1 98.69 110 THR A CA 1
ATOM 874 C C . THR A 1 110 ? 9.781 -24.219 -7.832 1 98.69 110 THR A C 1
ATOM 876 O O . THR A 1 110 ? 9.25 -25.328 -7.957 1 98.69 110 THR A O 1
ATOM 879 N N . VAL A 1 111 ? 9.844 -23.344 -8.844 1 98.69 111 VAL A N 1
ATOM 880 C CA . VAL A 1 111 ? 8.953 -23.547 -9.984 1 98.69 111 VAL A CA 1
ATOM 881 C C . VAL A 1 111 ? 9.773 -23.969 -11.203 1 98.69 111 VAL A C 1
ATOM 883 O O . VAL A 1 111 ? 9.211 -24.281 -12.25 1 98.69 111 VAL A O 1
ATOM 886 N N . GLU A 1 112 ? 11.102 -23.875 -11.039 1 98 112 GLU A N 1
ATOM 887 C CA . GLU A 1 112 ? 11.977 -24.234 -12.156 1 98 112 GLU A CA 1
ATOM 888 C C . GLU A 1 112 ? 11.68 -25.641 -12.672 1 98 112 GLU A C 1
ATOM 890 O O . GLU A 1 112 ? 11.469 -26.562 -11.891 1 98 112 GLU A O 1
ATOM 895 N N . ASN A 1 113 ? 11.555 -25.719 -13.984 1 98 113 ASN A N 1
ATOM 896 C CA . ASN A 1 113 ? 11.281 -26.953 -14.695 1 98 113 ASN A CA 1
ATOM 897 C C . ASN A 1 113 ? 9.906 -27.516 -14.336 1 98 113 ASN A C 1
ATOM 899 O O . ASN A 1 113 ? 9.625 -28.688 -14.57 1 98 113 ASN A O 1
ATOM 903 N N . ALA A 1 114 ? 9.062 -26.734 -13.688 1 98 114 ALA A N 1
ATOM 904 C CA . ALA A 1 114 ? 7.707 -27.172 -13.344 1 98 114 ALA A CA 1
ATOM 905 C C . ALA A 1 114 ? 6.66 -26.344 -14.078 1 98 114 ALA A C 1
ATOM 907 O O . ALA A 1 114 ? 5.562 -26.828 -14.359 1 98 114 ALA A O 1
ATOM 908 N N . SER A 1 115 ? 6.938 -25.141 -14.383 1 98.06 115 SER A N 1
ATOM 909 C CA . SER A 1 115 ? 6.059 -24.203 -15.078 1 98.06 115 SER A CA 1
ATOM 910 C C . SER A 1 115 ? 6.859 -23.125 -15.805 1 98.06 115 SER A C 1
ATOM 912 O O . SER A 1 115 ? 7.523 -22.297 -15.172 1 98.06 115 SER A O 1
ATOM 914 N N . ILE A 1 116 ? 6.754 -23.078 -17.109 1 98.19 116 ILE A N 1
ATOM 915 C CA . ILE A 1 116 ? 7.469 -22.078 -17.906 1 98.19 116 ILE A CA 1
ATOM 916 C C . ILE A 1 116 ? 6.961 -20.688 -17.578 1 98.19 116 ILE A C 1
ATOM 918 O O . ILE A 1 116 ? 7.746 -19.75 -17.453 1 98.19 116 ILE A O 1
ATOM 922 N N . TYR A 1 117 ? 5.691 -20.562 -17.469 1 98.25 117 TYR A N 1
ATOM 923 C CA . TYR A 1 117 ? 5.059 -19.297 -17.141 1 98.25 117 TYR A CA 1
ATOM 924 C C . TYR A 1 117 ? 5.605 -18.734 -15.828 1 98.25 117 TYR A C 1
ATOM 926 O O . TYR A 1 117 ? 6.047 -17.578 -15.773 1 98.25 117 TYR A O 1
ATOM 934 N N . LEU A 1 118 ? 5.656 -19.562 -14.805 1 98.69 118 LEU A N 1
ATOM 935 C CA . LEU A 1 118 ? 6.094 -19.125 -13.484 1 98.69 118 LEU A CA 1
ATOM 936 C C . LEU A 1 118 ? 7.602 -18.906 -13.453 1 98.69 118 LEU A C 1
ATOM 938 O O . LEU A 1 118 ? 8.086 -18.016 -12.75 1 98.69 118 LEU A O 1
ATOM 942 N N . GLU A 1 119 ? 8.344 -19.656 -14.148 1 98.56 119 GLU A N 1
ATOM 943 C CA . GLU A 1 119 ? 9.773 -19.422 -14.281 1 98.56 119 GLU A CA 1
ATOM 944 C C . GLU A 1 119 ? 10.055 -18.047 -14.883 1 98.56 119 GLU A C 1
ATOM 946 O O . GLU A 1 119 ? 10.898 -17.312 -14.375 1 98.56 119 GLU A O 1
ATOM 951 N N . GLU A 1 120 ? 9.391 -17.75 -15.961 1 98.69 120 GLU A N 1
ATOM 952 C CA . GLU A 1 120 ? 9.609 -16.484 -16.625 1 98.69 120 GLU A CA 1
ATOM 953 C C . GLU A 1 120 ? 9.211 -15.305 -15.742 1 98.69 120 GLU A C 1
ATOM 955 O O . GLU A 1 120 ? 9.875 -14.266 -15.734 1 98.69 120 GLU A O 1
ATOM 960 N N . TYR A 1 121 ? 8.07 -15.508 -15.07 1 98.81 121 TYR A N 1
ATOM 961 C CA . TYR A 1 121 ? 7.664 -14.484 -14.117 1 98.81 121 TYR A CA 1
ATOM 962 C C . TYR A 1 121 ? 8.758 -14.242 -13.086 1 98.81 121 TYR A C 1
ATOM 964 O O . TYR A 1 121 ? 9.18 -13.102 -12.875 1 98.81 121 TYR A O 1
ATOM 972 N N . ALA A 1 122 ? 9.227 -15.312 -12.461 1 98.88 122 ALA A N 1
ATOM 973 C CA . ALA A 1 122 ? 10.25 -15.195 -11.422 1 98.88 122 ALA A CA 1
ATOM 974 C C . ALA A 1 122 ? 11.516 -14.547 -11.969 1 98.88 122 ALA A C 1
ATOM 976 O O . ALA A 1 122 ? 12.086 -13.656 -11.336 1 98.88 122 ALA A O 1
ATOM 977 N N . ARG A 1 123 ? 11.953 -14.93 -13.125 1 98.75 123 ARG A N 1
ATOM 978 C CA . ARG A 1 123 ? 13.164 -14.391 -13.734 1 98.75 123 ARG A CA 1
ATOM 979 C C . ARG A 1 123 ? 13.008 -12.906 -14.039 1 98.75 123 ARG A C 1
ATOM 981 O O . ARG A 1 123 ? 13.938 -12.125 -13.82 1 98.75 123 ARG A O 1
ATOM 988 N N . THR A 1 124 ? 11.859 -12.516 -14.586 1 98.75 124 THR A N 1
ATOM 989 C CA . THR A 1 124 ? 11.594 -11.109 -14.875 1 98.75 124 THR A CA 1
ATOM 990 C C . THR A 1 124 ? 11.672 -10.273 -13.609 1 98.75 124 THR A C 1
ATOM 992 O O . THR A 1 124 ? 12.305 -9.211 -13.602 1 98.75 124 THR A O 1
ATOM 995 N N . MET A 1 125 ? 11.055 -10.773 -12.531 1 98.75 125 MET A N 1
ATOM 996 C CA . MET A 1 125 ? 11.047 -10.031 -11.273 1 98.75 125 MET A CA 1
ATOM 997 C C . MET A 1 125 ? 12.445 -9.969 -10.672 1 98.75 125 MET A C 1
ATOM 999 O O . MET A 1 125 ? 12.82 -8.953 -10.07 1 98.75 125 MET A O 1
ATOM 1003 N N . ILE A 1 126 ? 13.211 -11.031 -10.758 1 98.69 126 ILE A N 1
ATOM 1004 C CA . ILE A 1 126 ? 14.594 -11.031 -10.312 1 98.69 126 ILE A CA 1
ATOM 1005 C C . ILE A 1 126 ? 15.375 -9.938 -11.039 1 98.69 126 ILE A C 1
ATOM 1007 O O . ILE A 1 126 ? 16.109 -9.164 -10.414 1 98.69 126 ILE A O 1
ATOM 1011 N N . GLY A 1 127 ? 15.227 -9.875 -12.422 1 98.31 127 GLY A N 1
ATOM 1012 C CA . GLY A 1 127 ? 15.867 -8.812 -13.188 1 98.31 127 GLY A CA 1
ATOM 1013 C C . GLY A 1 127 ? 15.492 -7.422 -12.711 1 98.31 127 GLY A C 1
ATOM 1014 O O . GLY A 1 127 ? 16.359 -6.555 -12.578 1 98.31 127 GLY A O 1
ATOM 1015 N N . GLN A 1 128 ? 14.219 -7.176 -12.414 1 97.5 128 GLN A N 1
ATOM 1016 C CA . GLN A 1 128 ? 13.742 -5.883 -11.93 1 97.5 128 GLN A CA 1
ATOM 1017 C C . GLN A 1 128 ? 14.352 -5.535 -10.578 1 97.5 128 GLN A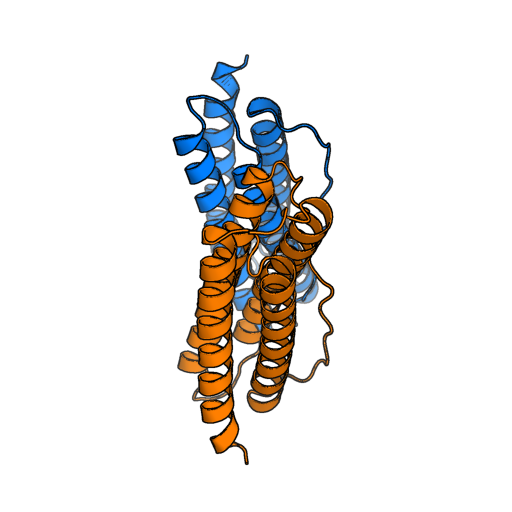 C 1
ATOM 1019 O O . GLN A 1 128 ? 14.828 -4.414 -10.375 1 97.5 128 GLN A O 1
ATOM 1024 N N . GLU A 1 129 ? 14.359 -6.531 -9.664 1 98.12 129 GLU A N 1
ATOM 1025 C CA . GLU A 1 129 ? 14.922 -6.258 -8.344 1 98.12 129 GLU A CA 1
ATOM 1026 C C . GLU A 1 129 ? 16.422 -5.988 -8.422 1 98.12 129 GLU A C 1
ATOM 1028 O O . GLU A 1 129 ? 16.953 -5.176 -7.656 1 98.12 129 GLU A O 1
ATOM 1033 N N . GLU A 1 130 ? 17.109 -6.711 -9.273 1 97.56 130 GLU A N 1
ATOM 1034 C CA . GLU A 1 130 ? 18.531 -6.441 -9.477 1 97.56 130 GLU A CA 1
ATOM 1035 C C . GLU A 1 130 ? 18.75 -5.023 -9.992 1 97.56 130 GLU A C 1
ATOM 1037 O O . GLU A 1 130 ? 19.688 -4.34 -9.57 1 97.56 130 GLU A O 1
ATOM 1042 N N . LEU A 1 131 ? 17.938 -4.578 -10.93 1 96.81 131 LEU A N 1
ATOM 1043 C CA . LEU A 1 131 ? 18.031 -3.211 -11.438 1 96.81 131 LEU A CA 1
ATOM 1044 C C . LEU A 1 131 ? 17.797 -2.199 -10.32 1 96.81 131 LEU A C 1
ATOM 1046 O O . LEU A 1 131 ? 18.5 -1.188 -10.234 1 96.81 131 LEU A O 1
ATOM 1050 N N . HIS A 1 132 ? 16.766 -2.467 -9.398 1 97.12 132 HIS A N 1
ATOM 1051 C CA . HIS A 1 132 ? 16.547 -1.611 -8.234 1 97.12 132 HIS A CA 1
ATOM 1052 C C . HIS A 1 132 ? 17.812 -1.5 -7.391 1 97.12 132 HIS A C 1
ATOM 1054 O O . HIS A 1 132 ? 18.203 -0.401 -6.988 1 97.12 132 HIS A O 1
ATOM 1060 N N . SER A 1 133 ? 18.453 -2.678 -7.176 1 96.25 133 SER A N 1
ATOM 1061 C CA . SER A 1 133 ? 19.656 -2.736 -6.344 1 96.25 133 SER A CA 1
ATOM 1062 C C . SER A 1 133 ? 20.797 -1.943 -6.965 1 96.25 133 SER A C 1
ATOM 1064 O O . SER A 1 133 ? 21.5 -1.217 -6.27 1 96.25 133 SER A O 1
ATOM 1066 N N . ILE A 1 134 ? 20.969 -2.035 -8.258 1 96.38 134 ILE A N 1
ATOM 1067 C CA . ILE A 1 134 ? 22.016 -1.315 -8.977 1 96.38 134 ILE A CA 1
ATOM 1068 C C . ILE A 1 134 ? 21.797 0.19 -8.852 1 96.38 134 ILE A C 1
ATOM 1070 O O . ILE A 1 134 ? 22.719 0.941 -8.547 1 96.38 134 ILE A O 1
ATOM 1074 N N . GLU A 1 135 ? 20.547 0.634 -9.039 1 96.25 135 GLU A N 1
ATOM 1075 C CA . GLU A 1 135 ? 20.203 2.051 -8.953 1 96.25 135 GLU A CA 1
ATOM 1076 C C . GLU A 1 135 ? 20.469 2.596 -7.551 1 96.25 135 GLU A C 1
ATOM 1078 O O . GLU A 1 135 ? 21.047 3.676 -7.402 1 96.25 135 GLU A O 1
ATOM 1083 N N . ILE A 1 136 ? 20.078 1.806 -6.574 1 96.56 136 ILE A N 1
ATOM 1084 C CA . ILE A 1 136 ? 20.25 2.244 -5.191 1 96.56 136 ILE A CA 1
ATOM 1085 C C . ILE A 1 136 ? 21.734 2.297 -4.844 1 96.56 136 ILE A C 1
ATOM 1087 O O . ILE A 1 136 ? 22.188 3.23 -4.18 1 96.56 136 ILE A O 1
ATOM 1091 N N . ARG A 1 137 ? 22.516 1.332 -5.301 1 95.44 137 ARG A N 1
ATOM 1092 C CA . ARG A 1 137 ? 23.953 1.32 -5.062 1 95.44 137 ARG A CA 1
ATOM 1093 C C . ARG A 1 137 ? 24.625 2.537 -5.695 1 95.44 137 ARG A C 1
ATOM 1095 O O . ARG A 1 137 ? 25.516 3.143 -5.094 1 95.44 137 ARG A O 1
ATOM 1102 N N . LYS A 1 138 ? 24.25 2.877 -6.871 1 95.69 138 LYS A N 1
ATOM 1103 C CA . LYS A 1 138 ? 24.797 4.066 -7.531 1 95.69 138 LYS A CA 1
ATOM 1104 C C . LYS A 1 138 ? 24.484 5.324 -6.727 1 95.69 138 LYS A C 1
ATOM 1106 O O . LYS A 1 138 ? 25.328 6.215 -6.609 1 95.69 138 LYS A O 1
ATOM 1111 N N . MET A 1 139 ? 23.297 5.387 -6.156 1 94.06 139 MET A N 1
ATOM 1112 C CA . MET A 1 139 ? 22.906 6.539 -5.348 1 94.06 139 MET A CA 1
ATOM 1113 C C . MET A 1 139 ? 23.688 6.574 -4.039 1 94.06 139 MET A C 1
ATOM 1115 O O . MET A 1 139 ? 24 7.652 -3.521 1 94.06 139 MET A O 1
ATOM 1119 N N . LEU A 1 140 ? 24.031 5.367 -3.562 1 94.62 140 LEU A N 1
ATOM 1120 C CA . LEU A 1 140 ? 24.75 5.254 -2.297 1 94.62 140 LEU A CA 1
ATOM 1121 C C . LEU A 1 140 ? 26.234 5.598 -2.471 1 94.62 140 LEU A C 1
ATOM 1123 O O . LEU A 1 140 ? 26.906 5.918 -1.498 1 94.62 140 LEU A O 1
ATOM 1127 N N . ARG A 1 141 ? 26.812 5.527 -3.672 1 90.19 141 ARG A N 1
ATOM 1128 C CA . ARG A 1 141 ? 28.234 5.785 -3.932 1 90.19 141 ARG A CA 1
ATOM 1129 C C . ARG A 1 141 ? 28.594 7.234 -3.611 1 90.19 141 ARG A C 1
ATOM 1131 O O . ARG A 1 141 ? 29.734 7.535 -3.271 1 90.19 141 ARG A O 1
ATOM 1138 N N . ASP A 1 142 ? 27.625 8.172 -3.6 1 75.06 142 ASP A N 1
ATOM 1139 C CA . ASP A 1 142 ? 27.891 9.586 -3.324 1 75.06 142 ASP A CA 1
ATOM 1140 C C . ASP A 1 142 ? 28.062 9.828 -1.827 1 75.06 142 ASP A C 1
ATOM 1142 O O . ASP A 1 142 ? 28.391 10.938 -1.409 1 75.06 142 ASP A O 1
ATOM 1146 N N . TYR A 1 143 ? 27.844 8.789 -1.056 1 75.62 143 TYR A N 1
ATOM 1147 C CA . TYR A 1 143 ? 28.031 8.914 0.385 1 75.62 143 TYR A CA 1
ATOM 1148 C C . TYR A 1 143 ? 29.297 8.195 0.831 1 75.62 143 TYR A C 1
ATOM 1150 O O . TYR A 1 143 ? 29.703 8.289 1.993 1 75.62 143 TYR A O 1
ATOM 1158 N N . SER A 1 144 ? 29.875 7.273 -0.005 1 58.44 144 SER A N 1
ATOM 1159 C CA . SER A 1 144 ? 31.125 6.578 0.327 1 58.44 144 SER A CA 1
ATOM 1160 C C . SER A 1 144 ? 32.344 7.492 0.151 1 58.44 144 SER A C 1
ATOM 1162 O O . SER A 1 144 ? 32.312 8.414 -0.661 1 58.44 144 SER A O 1
ATOM 1164 N N . MET B 1 1 ? -9.195 33.438 14.148 1 88.44 1 MET B N 1
ATOM 1165 C CA . MET B 1 1 ? -8.648 32.094 13.992 1 88.44 1 MET B CA 1
ATOM 1166 C C . MET B 1 1 ? -8.086 31.594 15.32 1 88.44 1 MET B C 1
ATOM 1168 O O . MET B 1 1 ? -7.477 32.375 16.078 1 88.44 1 MET B O 1
ATOM 1172 N N . ARG B 1 2 ? -8.555 30.375 15.594 1 95.81 2 ARG B N 1
ATOM 1173 C CA . ARG B 1 2 ? -8.023 29.781 16.812 1 95.81 2 ARG B CA 1
ATOM 1174 C C . ARG B 1 2 ? -6.68 29.109 16.562 1 95.81 2 ARG B C 1
ATOM 1176 O O . ARG B 1 2 ? -6.258 28.969 15.406 1 95.81 2 ARG B O 1
ATOM 1183 N N . ASP B 1 3 ? -5.973 28.906 17.672 1 96.88 3 ASP B N 1
ATOM 1184 C CA . ASP B 1 3 ? -4.695 28.219 17.547 1 96.88 3 ASP B CA 1
ATOM 1185 C C . ASP B 1 3 ? -4.898 26.766 17.094 1 96.88 3 ASP B C 1
ATOM 1187 O O . ASP B 1 3 ? -5.84 26.094 17.531 1 96.88 3 ASP B O 1
ATOM 1191 N N . LEU B 1 4 ? -4.129 26.344 16.172 1 97.69 4 LEU B N 1
ATOM 1192 C CA . LEU B 1 4 ? -4.176 24.969 15.703 1 97.69 4 LEU B CA 1
ATOM 1193 C C . LEU B 1 4 ? -3.736 24 16.797 1 97.69 4 LEU B C 1
ATOM 1195 O O . LEU B 1 4 ? -2.705 24.219 17.438 1 97.69 4 LEU B O 1
ATOM 1199 N N . ASP B 1 5 ? -4.578 23.047 17.125 1 97.81 5 ASP B N 1
ATOM 1200 C CA . ASP B 1 5 ? -4.129 21.922 17.938 1 97.81 5 ASP B CA 1
ATOM 1201 C C . ASP B 1 5 ? -3.209 21 17.141 1 97.81 5 ASP B C 1
ATOM 1203 O O . ASP B 1 5 ? -3.664 20.016 16.562 1 97.81 5 ASP B O 1
ATOM 1207 N N . GLN B 1 6 ? -1.978 21.312 17.094 1 97.75 6 GLN B N 1
ATOM 1208 C CA . GLN B 1 6 ? -1.006 20.656 16.219 1 97.75 6 GLN B CA 1
ATOM 1209 C C . GLN B 1 6 ? -0.864 19.172 16.562 1 97.75 6 GLN B C 1
ATOM 1211 O O . GLN B 1 6 ? -0.824 18.328 15.664 1 97.75 6 GLN B O 1
ATOM 1216 N N . ASP B 1 7 ? -0.816 18.906 17.875 1 98 7 ASP B N 1
ATOM 1217 C CA . ASP B 1 7 ? -0.62 17.516 18.297 1 98 7 ASP B CA 1
ATOM 1218 C C . ASP B 1 7 ? -1.789 16.641 17.859 1 98 7 ASP B C 1
ATOM 1220 O O . ASP B 1 7 ? -1.586 15.562 17.297 1 98 7 ASP B O 1
ATOM 1224 N N . LYS B 1 8 ? -2.939 17.141 18.141 1 98.5 8 LYS B N 1
ATOM 1225 C CA . LYS B 1 8 ? -4.129 16.375 17.75 1 98.5 8 LYS B CA 1
ATOM 1226 C C . LYS B 1 8 ? -4.219 16.234 16.234 1 98.5 8 LYS B C 1
ATOM 1228 O O . LYS B 1 8 ? -4.613 15.188 15.719 1 98.5 8 LYS B O 1
ATOM 1233 N N . THR B 1 9 ? -3.922 17.281 15.477 1 98.75 9 THR B N 1
ATOM 1234 C CA . THR B 1 9 ? -3.938 17.266 14.023 1 98.75 9 THR B CA 1
ATOM 1235 C C . THR B 1 9 ? -2.963 16.234 13.477 1 98.75 9 THR B C 1
ATOM 1237 O O . THR B 1 9 ? -3.318 15.43 12.609 1 98.75 9 THR B O 1
ATOM 1240 N N . ILE B 1 10 ? -1.745 16.203 14.023 1 98.62 10 ILE B N 1
ATOM 1241 C CA . ILE B 1 10 ? -0.715 15.258 13.602 1 98.62 10 ILE B CA 1
ATOM 1242 C C . ILE B 1 10 ? -1.182 13.828 13.875 1 98.62 10 ILE B C 1
ATOM 1244 O O . ILE B 1 10 ? -1.02 12.945 13.031 1 98.62 10 ILE B O 1
ATOM 1248 N N . GLU B 1 11 ? -1.774 13.602 14.992 1 98.5 11 GLU B N 1
ATOM 1249 C CA . GLU B 1 11 ? -2.283 12.281 15.352 1 98.5 11 GLU B CA 1
ATOM 1250 C C . GLU B 1 11 ? -3.355 11.82 14.367 1 98.5 11 GLU B C 1
ATOM 1252 O O . GLU B 1 11 ? -3.344 10.664 13.93 1 98.5 11 GLU B O 1
ATOM 1257 N N . LEU B 1 12 ? -4.246 12.711 14.039 1 98.75 12 LEU B N 1
ATOM 1258 C CA . LEU B 1 12 ? -5.332 12.375 13.125 1 98.75 12 LEU B CA 1
ATOM 1259 C C . LEU B 1 12 ? -4.805 12.125 11.719 1 98.75 12 LEU B C 1
ATOM 1261 O O . LEU B 1 12 ? -5.262 11.211 11.031 1 98.75 12 LEU B O 1
ATOM 1265 N N . LEU B 1 13 ? -3.875 12.938 11.289 1 98.81 13 LEU B N 1
ATOM 1266 C CA . LEU B 1 13 ? -3.279 12.742 9.977 1 98.81 13 LEU B CA 1
ATOM 1267 C C . LEU B 1 13 ? -2.551 11.406 9.898 1 98.81 13 LEU B C 1
ATOM 1269 O O . LEU B 1 13 ? -2.59 10.734 8.859 1 98.81 13 LEU B O 1
ATOM 1273 N N . ASN B 1 14 ? -1.896 11.031 10.984 1 98.62 14 ASN B N 1
ATOM 1274 C CA . ASN B 1 14 ? -1.271 9.711 11.023 1 98.62 14 ASN B CA 1
ATOM 1275 C C . ASN B 1 14 ? -2.309 8.594 10.945 1 98.62 14 ASN B C 1
ATOM 1277 O O . ASN B 1 14 ? -2.113 7.605 10.234 1 98.62 14 ASN B O 1
ATOM 1281 N N . SER B 1 15 ? -3.373 8.734 11.656 1 98.75 15 SER B N 1
ATOM 1282 C CA . SER B 1 15 ? -4.453 7.758 11.602 1 98.75 15 SER B CA 1
ATOM 1283 C C . SER B 1 15 ? -5.02 7.637 10.188 1 98.75 15 SER B C 1
ATOM 1285 O O . SER B 1 15 ? -5.281 6.527 9.711 1 98.75 15 SER B O 1
ATOM 1287 N N . ILE B 1 16 ? -5.227 8.766 9.578 1 98.81 16 ILE B N 1
ATOM 1288 C CA . ILE B 1 16 ? -5.73 8.805 8.211 1 98.81 16 ILE B CA 1
ATOM 1289 C C . ILE B 1 16 ? -4.746 8.102 7.281 1 98.81 16 ILE B C 1
ATOM 1291 O O . ILE B 1 16 ? -5.145 7.277 6.449 1 98.81 16 ILE B O 1
ATOM 1295 N N . MET B 1 17 ? -3.455 8.422 7.422 1 98.75 17 MET B N 1
ATOM 1296 C CA . MET B 1 17 ? -2.432 7.801 6.586 1 98.75 17 MET B CA 1
ATOM 1297 C C . MET B 1 17 ? -2.436 6.285 6.754 1 98.75 17 MET B C 1
ATOM 1299 O O . MET B 1 17 ? -2.424 5.547 5.766 1 98.75 17 MET B O 1
ATOM 1303 N N . GLU B 1 18 ? -2.498 5.812 7.992 1 98.5 18 GLU B N 1
ATOM 1304 C CA . GLU B 1 18 ? -2.545 4.379 8.266 1 98.5 18 GLU B CA 1
ATOM 1305 C C . GLU B 1 18 ? -3.783 3.74 7.648 1 98.5 18 GLU B C 1
ATOM 1307 O O . GLU B 1 18 ? -3.715 2.631 7.117 1 98.5 18 GLU B O 1
ATOM 1312 N N . PHE B 1 19 ? -4.867 4.414 7.77 1 98.69 19 PHE B N 1
ATOM 1313 C CA . PHE B 1 19 ? -6.133 3.893 7.27 1 98.69 19 PHE B CA 1
ATOM 1314 C C . PHE B 1 19 ? -6.125 3.812 5.75 1 98.69 19 PHE B C 1
ATOM 1316 O O . PHE B 1 19 ? -6.598 2.834 5.172 1 98.69 19 PHE B O 1
ATOM 1323 N N . GLU B 1 20 ? -5.621 4.852 5.125 1 98.75 20 GLU B N 1
ATOM 1324 C CA . GLU B 1 20 ? -5.516 4.848 3.67 1 98.75 20 GLU B CA 1
ATOM 1325 C C . GLU B 1 20 ? -4.57 3.754 3.188 1 98.75 20 GLU B C 1
ATOM 1327 O O . GLU B 1 20 ? -4.832 3.104 2.174 1 98.75 20 GLU B O 1
ATOM 1332 N N . LEU B 1 21 ? -3.461 3.594 3.883 1 98.5 21 LEU B N 1
ATOM 1333 C CA . LEU B 1 21 ? -2.551 2.516 3.514 1 98.5 21 LEU B CA 1
ATOM 1334 C C . LEU B 1 21 ? -3.221 1.155 3.68 1 98.5 21 LEU B C 1
ATOM 1336 O O . LEU B 1 21 ? -2.975 0.238 2.893 1 98.5 21 LEU B O 1
ATOM 1340 N N . ALA B 1 22 ? -4.027 1.005 4.719 1 98.12 22 ALA B N 1
ATOM 1341 C CA . ALA B 1 22 ? -4.844 -0.202 4.82 1 98.12 22 ALA B CA 1
ATOM 1342 C C . ALA B 1 22 ? -5.762 -0.348 3.611 1 98.12 22 ALA B C 1
ATOM 1344 O O . ALA B 1 22 ? -6.035 -1.464 3.162 1 98.12 22 ALA B O 1
ATOM 1345 N N . GLY B 1 23 ? -6.273 0.771 3.154 1 98 23 GLY B N 1
ATOM 1346 C CA . GLY B 1 23 ? -7.082 0.757 1.945 1 98 23 GLY B CA 1
ATOM 1347 C C . GLY B 1 23 ? -6.348 0.197 0.743 1 98 23 GLY B C 1
ATOM 1348 O O . GLY B 1 23 ? -6.938 -0.508 -0.079 1 98 23 GLY B O 1
ATOM 1349 N N . VAL B 1 24 ? -5.051 0.515 0.591 1 98.44 24 VAL B N 1
ATOM 1350 C CA . VAL B 1 24 ? -4.238 -0.041 -0.485 1 98.44 24 VAL B CA 1
ATOM 1351 C C . VAL B 1 24 ? -4.27 -1.566 -0.422 1 98.44 24 VAL B C 1
ATOM 1353 O O . VAL B 1 24 ? -4.531 -2.23 -1.428 1 98.44 24 VAL B O 1
ATOM 1356 N N . VAL B 1 25 ? -4.062 -2.086 0.732 1 97.81 25 VAL B N 1
ATOM 1357 C CA . VAL B 1 25 ? -4.008 -3.531 0.927 1 97.81 25 VAL B CA 1
ATOM 1358 C C . VAL B 1 25 ? -5.387 -4.137 0.678 1 97.81 25 VAL B C 1
ATOM 1360 O O . VAL B 1 25 ? -5.52 -5.102 -0.083 1 97.81 25 VAL B O 1
ATOM 1363 N N . ARG B 1 26 ? -6.461 -3.574 1.262 1 97.12 26 ARG B N 1
ATOM 1364 C CA . ARG B 1 26 ? -7.82 -4.094 1.173 1 97.12 26 ARG B CA 1
ATOM 1365 C C . ARG B 1 26 ? -8.297 -4.133 -0.274 1 97.12 26 ARG B C 1
ATOM 1367 O O . ARG B 1 26 ? -8.805 -5.156 -0.742 1 97.12 26 ARG B O 1
ATOM 1374 N N . TYR B 1 27 ? -8.117 -3.035 -0.927 1 97.81 27 TYR B N 1
ATOM 1375 C CA . TYR B 1 27 ? -8.648 -2.943 -2.281 1 97.81 27 TYR B CA 1
ATOM 1376 C C . TYR B 1 27 ? -7.84 -3.807 -3.244 1 97.81 27 TYR B C 1
ATOM 1378 O O . TYR B 1 27 ? -8.383 -4.332 -4.219 1 97.81 27 TYR B O 1
ATOM 1386 N N . THR B 1 28 ? -6.535 -3.969 -2.969 1 98.12 28 THR B N 1
ATOM 1387 C CA . THR B 1 28 ? -5.754 -4.938 -3.729 1 98.12 28 THR B CA 1
ATOM 1388 C C . THR B 1 28 ? -6.305 -6.348 -3.533 1 98.12 28 THR B C 1
ATOM 1390 O O . THR B 1 28 ? -6.559 -7.062 -4.508 1 98.12 28 THR B O 1
ATOM 1393 N N . HIS B 1 29 ? -6.547 -6.711 -2.314 1 97.62 29 HIS B N 1
ATOM 1394 C CA . HIS B 1 29 ? -7.121 -8.016 -2.006 1 97.62 29 HIS B CA 1
ATOM 1395 C C . HIS B 1 29 ? -8.461 -8.211 -2.705 1 97.62 29 HIS B C 1
ATOM 1397 O O . HIS B 1 29 ? -8.703 -9.25 -3.322 1 97.62 29 HIS B O 1
ATOM 1403 N N . TYR B 1 30 ? -9.352 -7.172 -2.631 1 96.69 30 TYR B N 1
ATOM 1404 C CA . TYR B 1 30 ? -10.672 -7.254 -3.254 1 96.69 30 TYR B CA 1
ATOM 1405 C C . TYR B 1 30 ? -10.547 -7.492 -4.754 1 96.69 30 TYR B C 1
ATOM 1407 O O . TYR B 1 30 ? -11.266 -8.32 -5.316 1 96.69 30 TYR B O 1
ATOM 1415 N N . SER B 1 31 ? -9.641 -6.75 -5.379 1 97.69 31 SER B N 1
ATOM 1416 C CA . SER B 1 31 ? -9.469 -6.887 -6.824 1 97.69 31 SER B CA 1
ATOM 1417 C C . SER B 1 31 ? -9.086 -8.312 -7.203 1 97.69 31 SER B C 1
ATOM 1419 O O . SER B 1 31 ? -9.398 -8.773 -8.305 1 97.69 31 SER B O 1
ATOM 1421 N N . LEU B 1 32 ? -8.453 -9.039 -6.277 1 97.56 32 LEU B N 1
ATOM 1422 C CA . LEU B 1 32 ? -7.953 -10.383 -6.543 1 97.56 32 LEU B CA 1
ATOM 1423 C C . LEU B 1 32 ? -9.039 -11.43 -6.293 1 97.56 32 LEU B C 1
ATOM 1425 O O . LEU B 1 32 ? -8.961 -12.547 -6.805 1 97.56 32 LEU B O 1
ATOM 1429 N N . MET B 1 33 ? -10.102 -11.047 -5.59 1 96.12 33 MET B N 1
ATOM 1430 C CA . MET B 1 33 ? -11.094 -12.016 -5.141 1 96.12 33 MET B CA 1
ATOM 1431 C C . MET B 1 33 ? -12.312 -12.016 -6.055 1 96.12 33 MET B C 1
ATOM 1433 O O . MET B 1 33 ? -13.141 -12.922 -5.992 1 96.12 33 MET B O 1
ATOM 1437 N N . VAL B 1 34 ? -12.422 -10.961 -6.871 1 95.25 34 VAL B N 1
ATOM 1438 C CA . VAL B 1 34 ? -13.609 -10.805 -7.699 1 95.25 34 VAL B CA 1
ATOM 1439 C C . VAL B 1 34 ? -13.688 -11.93 -8.727 1 95.25 34 VAL B C 1
ATOM 1441 O O . VAL B 1 34 ? -12.695 -12.227 -9.406 1 95.25 34 VAL B O 1
ATOM 1444 N N . THR B 1 35 ? -14.75 -12.586 -8.812 1 92.5 35 THR B N 1
ATOM 1445 C CA . THR B 1 35 ? -15.008 -13.625 -9.805 1 92.5 35 THR B CA 1
ATOM 1446 C C . THR B 1 35 ? -16.312 -13.352 -10.555 1 92.5 35 THR B C 1
ATOM 1448 O O . THR B 1 35 ? -17.047 -12.43 -10.203 1 92.5 35 THR B O 1
ATOM 1451 N N . GLY B 1 36 ? -16.516 -14.141 -11.695 1 91.12 36 GLY B N 1
ATOM 1452 C CA . GLY B 1 36 ? -17.766 -14.039 -12.438 1 91.12 36 GLY B CA 1
ATOM 1453 C C . GLY B 1 36 ? -17.594 -13.383 -13.797 1 91.12 36 GLY B C 1
ATOM 1454 O O . GLY B 1 36 ? -16.531 -12.828 -14.094 1 91.12 36 GLY B O 1
ATOM 1455 N N . PRO B 1 37 ? -18.5 -13.445 -14.625 1 92.62 37 PRO B N 1
ATOM 1456 C CA . PRO B 1 37 ? -18.391 -12.992 -16.016 1 92.62 37 PRO B CA 1
ATOM 1457 C C . PRO B 1 37 ? -18.188 -11.484 -16.141 1 92.62 37 PRO B C 1
ATOM 1459 O O . PRO B 1 37 ? -17.609 -11.016 -17.125 1 92.62 37 PRO B O 1
ATOM 1462 N N . ASN B 1 38 ? -18.625 -10.742 -15.156 1 89.44 38 ASN B N 1
ATOM 1463 C CA . ASN B 1 38 ? -18.516 -9.281 -15.211 1 89.44 38 ASN B CA 1
ATOM 1464 C C . ASN B 1 38 ? -17.422 -8.773 -14.281 1 89.44 38 ASN B C 1
ATOM 1466 O O . ASN B 1 38 ? -17.484 -7.645 -13.789 1 89.44 38 ASN B O 1
ATOM 1470 N N . ARG B 1 39 ? -16.391 -9.562 -14.086 1 92.62 39 ARG B N 1
ATOM 1471 C CA . ARG B 1 39 ? -15.398 -9.273 -13.055 1 92.62 39 ARG B CA 1
ATOM 1472 C C . ARG B 1 39 ? -14.477 -8.141 -13.484 1 92.62 39 ARG B C 1
ATOM 1474 O O . ARG B 1 39 ? -14.008 -7.367 -12.648 1 92.62 39 ARG B O 1
ATOM 1481 N N . LEU B 1 40 ? -14.297 -7.973 -14.789 1 94.81 40 LEU B N 1
ATOM 1482 C CA . LEU B 1 40 ? -13.195 -7.129 -15.242 1 94.81 40 LEU B CA 1
ATOM 1483 C C . LEU B 1 40 ? -13.406 -5.68 -14.812 1 94.81 40 LEU B C 1
ATOM 1485 O O . LEU B 1 40 ? -12.516 -5.07 -14.211 1 94.81 40 LEU B O 1
ATOM 1489 N N . PRO B 1 41 ? -14.602 -5.074 -15.078 1 95.19 41 PRO B N 1
ATOM 1490 C CA . PRO B 1 41 ? -14.781 -3.693 -14.625 1 95.19 41 PRO B CA 1
ATOM 1491 C C . PRO B 1 41 ? -14.711 -3.555 -13.102 1 95.19 41 PRO B C 1
ATOM 1493 O O . PRO B 1 41 ? -14.273 -2.52 -12.594 1 95.19 41 PRO B O 1
ATOM 1496 N N . ILE B 1 42 ? -15.062 -4.547 -12.398 1 95.75 42 ILE B N 1
ATOM 1497 C CA . ILE B 1 42 ? -15.039 -4.504 -10.945 1 95.75 42 ILE B CA 1
ATOM 1498 C C . ILE B 1 42 ? -13.602 -4.602 -10.445 1 95.75 42 ILE B C 1
ATOM 1500 O O . ILE B 1 42 ? -13.211 -3.902 -9.508 1 95.75 42 ILE B O 1
ATOM 1504 N N . VAL B 1 43 ? -12.844 -5.48 -11.062 1 97 43 VAL B N 1
ATOM 1505 C CA . VAL B 1 43 ? -11.414 -5.586 -10.758 1 97 43 VAL B CA 1
ATOM 1506 C C . VAL B 1 43 ? -10.734 -4.238 -10.984 1 97 43 VAL B C 1
ATOM 1508 O O . VAL B 1 43 ? -9.992 -3.762 -10.125 1 97 43 VAL B O 1
ATOM 1511 N N . GLN B 1 44 ? -11.039 -3.604 -12.078 1 97.5 44 GLN B N 1
ATOM 1512 C CA . GLN B 1 44 ? -10.445 -2.307 -12.398 1 97.5 44 GLN B CA 1
ATOM 1513 C C . GLN B 1 44 ? -10.852 -1.249 -11.383 1 97.5 44 GLN B C 1
ATOM 1515 O O . GLN B 1 44 ? -10.039 -0.397 -11.008 1 97.5 44 GLN B O 1
ATOM 1520 N N . PHE B 1 45 ? -12.094 -1.317 -11.008 1 97.44 45 PHE B N 1
ATOM 1521 C CA . PHE B 1 45 ? -12.578 -0.395 -9.992 1 97.44 45 PHE B CA 1
ATOM 1522 C C . PHE B 1 45 ? -11.766 -0.52 -8.711 1 97.44 45 PHE B C 1
ATOM 1524 O O . PHE B 1 45 ? -11.266 0.478 -8.188 1 97.44 45 PHE B O 1
ATOM 1531 N N . PHE B 1 46 ? -11.539 -1.743 -8.258 1 98 46 PHE B N 1
ATOM 1532 C CA . PHE B 1 46 ? -10.828 -1.958 -6.996 1 98 46 PHE B CA 1
ATOM 1533 C C . PHE B 1 46 ? -9.352 -1.614 -7.141 1 98 46 PHE B C 1
ATOM 1535 O O . PHE B 1 46 ? -8.734 -1.091 -6.211 1 98 46 PHE B O 1
ATOM 1542 N N . GLN B 1 47 ? -8.781 -1.872 -8.273 1 98 47 GLN B N 1
ATOM 1543 C CA . GLN B 1 47 ? -7.395 -1.477 -8.516 1 98 47 GLN B CA 1
ATOM 1544 C C . GLN B 1 47 ? -7.242 0.041 -8.477 1 98 47 GLN B C 1
ATOM 1546 O O . GLN B 1 47 ? -6.266 0.555 -7.926 1 98 47 GLN B O 1
ATOM 1551 N N . ALA B 1 48 ? -8.195 0.732 -9.031 1 97.75 48 ALA B N 1
ATOM 1552 C CA . ALA B 1 48 ? -8.18 2.191 -9 1 97.75 48 ALA B CA 1
ATOM 1553 C C . ALA B 1 48 ? -8.32 2.709 -7.566 1 97.75 48 ALA B C 1
ATOM 1555 O O . ALA B 1 48 ? -7.664 3.686 -7.188 1 97.75 48 ALA B O 1
ATOM 1556 N N . GLN B 1 49 ? -9.203 2.062 -6.809 1 98.06 49 GLN B N 1
ATOM 1557 C CA . GLN B 1 49 ? -9.359 2.445 -5.41 1 98.06 49 GLN B CA 1
ATOM 1558 C C . GLN B 1 49 ? -8.055 2.254 -4.641 1 98.06 49 GLN B C 1
ATOM 1560 O O . GLN B 1 49 ? -7.707 3.068 -3.783 1 98.06 49 GLN B O 1
ATOM 1565 N N . ALA B 1 50 ? -7.312 1.165 -4.91 1 98.31 50 ALA B N 1
ATOM 1566 C CA . ALA B 1 50 ? -6.031 0.914 -4.254 1 98.31 50 ALA B CA 1
ATOM 1567 C C . ALA B 1 50 ? -5.023 2.016 -4.574 1 98.31 50 ALA B C 1
ATOM 1569 O O . ALA B 1 50 ? -4.367 2.547 -3.676 1 98.31 50 ALA B O 1
ATOM 1570 N N . THR B 1 51 ? -4.938 2.404 -5.82 1 98.25 51 THR B N 1
ATOM 1571 C CA . THR B 1 51 ? -4.027 3.457 -6.266 1 98.25 51 THR B CA 1
ATOM 1572 C C . THR B 1 51 ? -4.406 4.797 -5.637 1 98.25 51 THR B C 1
ATOM 1574 O O . THR B 1 51 ? -3.539 5.543 -5.184 1 98.25 51 THR B O 1
ATOM 1577 N N . GLU B 1 52 ? -5.68 5.09 -5.625 1 98.25 52 GLU B N 1
ATOM 1578 C CA . GLU B 1 52 ? -6.141 6.34 -5.035 1 98.25 52 GLU B CA 1
ATOM 1579 C C . GLU B 1 52 ? -5.859 6.379 -3.535 1 98.25 52 GLU B C 1
ATOM 1581 O O . GLU B 1 52 ? -5.523 7.43 -2.986 1 98.25 52 GLU B O 1
ATOM 1586 N N . SER B 1 53 ? -6.031 5.211 -2.883 1 98.56 53 SER B N 1
ATOM 1587 C CA . SER B 1 53 ? -5.707 5.129 -1.462 1 98.56 53 SER B CA 1
ATOM 1588 C C . SER B 1 53 ? -4.246 5.484 -1.206 1 98.56 53 SER B C 1
ATOM 1590 O O . SER B 1 53 ? -3.93 6.16 -0.225 1 98.56 53 SER B O 1
ATOM 1592 N N . LEU B 1 54 ? -3.387 5.035 -2.043 1 98.5 54 LEU B N 1
ATOM 1593 C CA . LEU B 1 54 ? -1.975 5.375 -1.922 1 98.5 54 LEU B CA 1
ATOM 1594 C C . LEU B 1 54 ? -1.766 6.879 -2.051 1 98.5 54 LEU B C 1
ATOM 1596 O O . LEU B 1 54 ? -1.021 7.477 -1.269 1 98.5 54 LEU B O 1
ATOM 1600 N N . THR B 1 55 ? -2.408 7.457 -3.01 1 98.12 55 THR B N 1
ATOM 1601 C CA . THR B 1 55 ? -2.326 8.898 -3.197 1 98.12 55 THR B CA 1
ATOM 1602 C C . THR B 1 55 ? -2.809 9.633 -1.95 1 98.12 55 THR B C 1
ATOM 1604 O O . THR B 1 55 ? -2.174 10.594 -1.503 1 98.12 55 THR B O 1
ATOM 1607 N N . HIS B 1 56 ? -4.004 9.18 -1.355 1 98.69 56 HIS B N 1
ATOM 1608 C CA . HIS B 1 56 ? -4.535 9.773 -0.136 1 98.69 56 HIS B CA 1
ATOM 1609 C C . HIS B 1 56 ? -3.533 9.68 1.009 1 98.69 56 HIS B C 1
ATOM 1611 O O . HIS B 1 56 ? -3.33 10.641 1.748 1 98.69 56 HIS B O 1
ATOM 1617 N N . ALA B 1 57 ? -2.92 8.547 1.126 1 98.69 57 ALA B N 1
ATOM 1618 C CA . ALA B 1 57 ? -1.931 8.336 2.18 1 98.69 57 ALA B CA 1
ATOM 1619 C C . ALA B 1 57 ? -0.748 9.281 2.02 1 98.69 57 ALA B C 1
ATOM 1621 O O . ALA B 1 57 ? -0.285 9.883 2.994 1 98.69 57 ALA B O 1
ATOM 1622 N N . GLN B 1 58 ? -0.251 9.398 0.788 1 98.06 58 GLN B N 1
ATOM 1623 C CA . GLN B 1 58 ? 0.881 10.273 0.494 1 98.06 58 GLN B CA 1
ATOM 1624 C C . GLN B 1 58 ? 0.548 11.727 0.804 1 98.06 58 GLN B C 1
ATOM 1626 O O . GLN B 1 58 ? 1.37 12.453 1.37 1 98.06 58 GLN B O 1
ATOM 1631 N N . GLN B 1 59 ? -0.656 12.141 0.472 1 98.31 59 GLN B N 1
ATOM 1632 C CA . GLN B 1 59 ? -1.086 13.508 0.746 1 98.31 59 GLN B CA 1
ATOM 1633 C C . GLN B 1 59 ? -1.146 13.781 2.246 1 98.31 59 GLN B C 1
ATOM 1635 O O . GLN B 1 59 ? -0.63 14.789 2.723 1 98.31 59 GLN B O 1
ATOM 1640 N N . ALA B 1 60 ? -1.784 12.859 2.986 1 98.75 60 ALA B N 1
ATOM 1641 C CA . ALA B 1 60 ? -1.855 13.008 4.438 1 98.75 60 ALA B CA 1
ATOM 1642 C C . ALA B 1 60 ? -0.459 13.062 5.051 1 98.75 60 ALA B C 1
ATOM 1644 O O . ALA B 1 60 ? -0.194 13.875 5.934 1 98.75 60 ALA B O 1
ATOM 1645 N N . GLY B 1 61 ? 0.419 12.227 4.574 1 98.5 61 GLY B N 1
ATOM 1646 C CA . GLY B 1 61 ? 1.781 12.164 5.078 1 98.5 61 GLY B CA 1
ATOM 1647 C C . GLY B 1 61 ? 2.559 13.445 4.855 1 98.5 61 GLY B C 1
ATOM 1648 O O . GLY B 1 61 ? 3.332 13.875 5.719 1 98.5 61 GLY B O 1
ATOM 1649 N N . GLU B 1 62 ? 2.381 13.992 3.641 1 97.62 62 GLU B N 1
ATOM 1650 C CA . GLU B 1 62 ? 3.072 15.242 3.328 1 97.62 62 GLU B CA 1
ATOM 1651 C C . GLU B 1 62 ? 2.648 16.359 4.277 1 97.62 62 GLU B C 1
ATOM 1653 O O . GLU B 1 62 ? 3.488 17.109 4.773 1 97.62 62 GLU B O 1
ATOM 1658 N N . ILE B 1 63 ? 1.362 16.453 4.547 1 98.44 63 ILE B N 1
ATOM 1659 C CA . ILE B 1 63 ? 0.862 17.469 5.469 1 98.44 63 ILE B CA 1
ATOM 1660 C C . ILE B 1 63 ? 1.389 17.203 6.875 1 98.44 63 ILE B C 1
ATOM 1662 O O . ILE B 1 63 ? 1.86 18.109 7.555 1 98.44 63 ILE B O 1
ATOM 1666 N N . LEU B 1 64 ? 1.343 15.938 7.25 1 98.12 64 LEU B N 1
ATOM 1667 C CA . LEU B 1 64 ? 1.808 15.469 8.547 1 98.12 64 LEU B CA 1
ATOM 1668 C C . 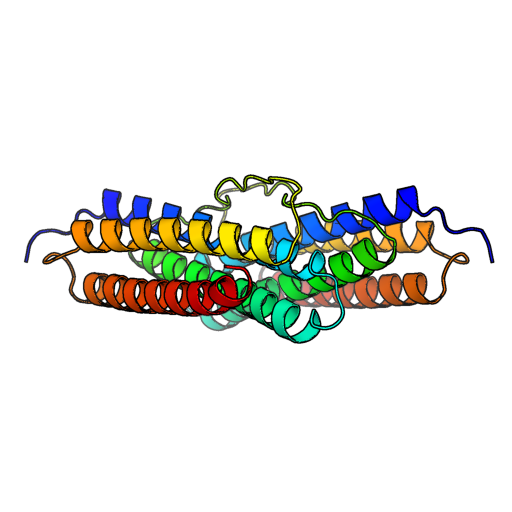LEU B 1 64 ? 3.256 15.883 8.789 1 98.12 64 LEU B C 1
ATOM 1670 O O . LEU B 1 64 ? 3.584 16.438 9.844 1 98.12 64 LEU B O 1
ATOM 1674 N N . THR B 1 65 ? 4.09 15.656 7.836 1 97.38 65 THR B N 1
ATOM 1675 C CA . THR B 1 65 ? 5.508 15.969 7.988 1 97.38 65 THR B CA 1
ATOM 1676 C C . THR B 1 65 ? 5.746 17.469 7.898 1 97.38 65 THR B C 1
ATOM 1678 O O . THR B 1 65 ? 6.652 18 8.547 1 97.38 65 THR B O 1
ATOM 1681 N N . GLY B 1 66 ? 4.926 18.172 7.129 1 96.69 66 GLY B N 1
ATOM 1682 C CA . GLY B 1 66 ? 4.973 19.625 7.102 1 96.69 66 GLY B CA 1
ATOM 1683 C C . GLY B 1 66 ? 4.691 20.266 8.453 1 96.69 66 GLY B C 1
ATOM 1684 O O . GLY B 1 66 ? 5.172 21.359 8.734 1 96.69 66 GLY B O 1
ATOM 1685 N N . LEU B 1 67 ? 3.881 19.594 9.258 1 97.62 67 LEU B N 1
ATOM 1686 C CA . LEU B 1 67 ? 3.568 20.047 10.609 1 97.62 67 LEU B CA 1
ATOM 1687 C C . LEU B 1 67 ? 4.59 19.516 11.609 1 97.62 67 LEU B C 1
ATOM 1689 O O . LEU B 1 67 ? 4.352 19.531 12.82 1 97.62 67 LEU B O 1
ATOM 1693 N N . GLU B 1 68 ? 5.652 18.859 11.047 1 96.06 68 GLU B N 1
ATOM 1694 C CA . GLU B 1 68 ? 6.805 18.359 11.797 1 96.06 68 GLU B CA 1
ATOM 1695 C C . GLU B 1 68 ? 6.457 17.094 12.562 1 96.06 68 GLU B C 1
ATOM 1697 O O . GLU B 1 68 ? 7.082 16.781 13.578 1 96.06 68 GLU B O 1
ATOM 1702 N N . GLY B 1 69 ? 5.418 16.453 12.117 1 96.75 69 GLY B N 1
ATOM 1703 C CA . GLY B 1 69 ? 5.109 15.133 12.648 1 96.75 69 GLY B CA 1
ATOM 1704 C C . GLY B 1 69 ? 5.941 14.031 12.039 1 96.75 69 GLY B C 1
ATOM 1705 O O . GLY B 1 69 ? 6.594 14.234 11.008 1 96.75 69 GLY B O 1
ATOM 1706 N N . HIS B 1 70 ? 5.914 12.914 12.703 1 95.81 70 HIS B N 1
ATOM 1707 C CA . HIS B 1 70 ? 6.594 11.727 12.203 1 95.81 70 HIS B CA 1
ATOM 1708 C C . HIS B 1 70 ? 5.602 10.727 11.617 1 95.81 70 HIS B C 1
ATOM 1710 O O . HIS B 1 70 ? 4.723 10.234 12.328 1 95.81 70 HIS B O 1
ATOM 1716 N N . PRO B 1 71 ? 5.73 10.469 10.352 1 96.38 71 PRO B N 1
ATOM 1717 C CA . PRO B 1 71 ? 4.77 9.555 9.727 1 96.38 71 PRO B CA 1
ATOM 1718 C C . PRO B 1 71 ? 4.934 8.117 10.203 1 96.38 71 PRO B C 1
ATOM 1720 O O . PRO B 1 71 ? 6.055 7.656 10.414 1 96.38 71 PRO B O 1
ATOM 1723 N N . SER B 1 72 ? 3.869 7.488 10.375 1 93.12 72 SER B N 1
ATOM 1724 C CA . SER B 1 72 ? 3.797 6.102 10.82 1 93.12 72 SER B CA 1
ATOM 1725 C C . SER B 1 72 ? 4.211 5.141 9.711 1 93.12 72 SER B C 1
ATOM 1727 O O . SER B 1 72 ? 4.094 5.465 8.523 1 93.12 72 SER B O 1
ATOM 1729 N N . GLN B 1 73 ? 4.738 3.965 10.078 1 93.44 73 GLN B N 1
ATOM 1730 C CA . GLN B 1 73 ? 5.004 2.883 9.133 1 93.44 73 GLN B CA 1
ATOM 1731 C C . GLN B 1 73 ? 4.004 1.741 9.312 1 93.44 73 GLN B C 1
ATOM 1733 O O . GLN B 1 73 ? 4.238 0.626 8.836 1 93.44 73 GLN B O 1
ATOM 1738 N N . LYS B 1 74 ? 2.998 2.002 10.016 1 93.94 74 LYS B N 1
ATOM 1739 C CA . LYS B 1 74 ? 1.96 1.006 10.258 1 93.94 74 LYS B CA 1
ATOM 1740 C C . LYS B 1 74 ? 0.786 1.189 9.297 1 93.94 74 LYS B C 1
ATOM 1742 O O . LYS B 1 74 ? 0.682 2.217 8.625 1 93.94 74 LYS B O 1
ATOM 1747 N N . ILE B 1 75 ? 0.008 0.177 9.203 1 96.31 75 ILE B N 1
ATOM 1748 C CA . ILE B 1 75 ? -1.304 0.305 8.578 1 96.31 75 ILE B CA 1
ATOM 1749 C C . ILE B 1 75 ? -2.396 0.001 9.602 1 96.31 75 ILE B C 1
ATOM 1751 O O . ILE B 1 75 ? -2.145 -0.667 10.602 1 96.31 75 ILE B O 1
ATOM 1755 N N . ALA B 1 76 ? -3.564 0.577 9.344 1 95.75 76 ALA B N 1
ATOM 1756 C CA . ALA B 1 76 ? -4.699 0.266 10.211 1 95.75 76 ALA B CA 1
ATOM 1757 C C . ALA B 1 76 ? -5.098 -1.201 10.086 1 95.75 76 ALA B C 1
ATOM 1759 O O . ALA B 1 76 ? -4.879 -1.825 9.047 1 95.75 76 ALA B O 1
ATOM 1760 N N . PRO B 1 77 ? -5.66 -1.744 11.125 1 94 77 PRO B N 1
ATOM 1761 C CA . PRO B 1 77 ? -6.098 -3.141 11.055 1 94 77 PRO B CA 1
ATOM 1762 C C . PRO B 1 77 ? -7.102 -3.387 9.93 1 94 77 PRO B C 1
ATOM 1764 O O . PRO B 1 77 ? -7.953 -2.537 9.656 1 94 77 PRO B O 1
ATOM 1767 N N . ILE B 1 78 ? -6.93 -4.508 9.297 1 91.81 78 ILE B N 1
ATOM 1768 C CA . ILE B 1 78 ? -7.848 -4.941 8.25 1 91.81 78 ILE B CA 1
ATOM 1769 C C . ILE B 1 78 ? -8.586 -6.199 8.695 1 91.81 78 ILE B C 1
ATOM 1771 O O . ILE B 1 78 ? -7.957 -7.234 8.953 1 91.81 78 ILE B O 1
ATOM 1775 N N . GLU B 1 79 ? -9.852 -6.098 8.852 1 80.06 79 GLU B N 1
ATOM 1776 C CA . GLU B 1 79 ? -10.648 -7.277 9.195 1 80.06 79 GLU B CA 1
ATOM 1777 C C . GLU B 1 79 ? -11.078 -8.031 7.941 1 80.06 79 GLU B C 1
ATOM 1779 O O . GLU B 1 79 ? -11.469 -7.418 6.945 1 80.06 79 GLU B O 1
ATOM 1784 N N . GLU B 1 80 ? -10.812 -9.359 7.953 1 77.38 80 GLU B N 1
ATOM 1785 C CA . GLU B 1 80 ? -11.258 -10.188 6.836 1 77.38 80 GLU B CA 1
ATOM 1786 C C . GLU B 1 80 ? -12.484 -11.016 7.219 1 77.38 80 GLU B C 1
ATOM 1788 O O . GLU B 1 80 ? -12.477 -11.695 8.242 1 77.38 80 GLU B O 1
ATOM 1793 N N . THR B 1 81 ? -13.5 -10.914 6.43 1 79.56 81 THR B N 1
ATOM 1794 C CA . THR B 1 81 ? -14.711 -11.688 6.668 1 79.56 81 THR B CA 1
ATOM 1795 C C . THR B 1 81 ? -14.664 -13.023 5.934 1 79.56 81 THR B C 1
ATOM 1797 O O . THR B 1 81 ? -15.445 -13.93 6.23 1 79.56 81 THR B O 1
ATOM 1800 N N . TYR B 1 82 ? -13.797 -13.273 4.98 1 85.81 82 TYR B N 1
ATOM 1801 C CA . TYR B 1 82 ? -13.641 -14.422 4.094 1 85.81 82 TYR B CA 1
ATOM 1802 C C . TYR B 1 82 ? -14.875 -14.609 3.223 1 85.81 82 TYR B C 1
ATOM 1804 O O . TYR B 1 82 ? -15.211 -15.734 2.844 1 85.81 82 TYR B O 1
ATOM 1812 N N . GLN B 1 83 ? -15.727 -13.586 3.156 1 89.38 83 GLN B N 1
ATOM 1813 C CA . GLN B 1 83 ? -16.797 -13.492 2.168 1 89.38 83 GLN B CA 1
ATOM 1814 C C . GLN B 1 83 ? -16.375 -12.648 0.971 1 89.38 83 GLN B C 1
ATOM 1816 O O . GLN B 1 83 ? -15.93 -11.508 1.134 1 89.38 83 GLN B O 1
ATOM 1821 N N . HIS B 1 84 ? -16.516 -13.289 -0.197 1 91.56 84 HIS B N 1
ATOM 1822 C CA . HIS B 1 84 ? -15.836 -12.609 -1.298 1 91.56 84 HIS B CA 1
ATOM 1823 C C . HIS B 1 84 ? -16.75 -12.477 -2.51 1 91.56 84 HIS B C 1
ATOM 1825 O O . HIS B 1 84 ? -16.281 -12.359 -3.643 1 91.56 84 HIS B O 1
ATOM 1831 N N . SER B 1 85 ? -18.094 -12.57 -2.246 1 93.31 85 SER B N 1
ATOM 1832 C CA . SER B 1 85 ? -18.969 -12.18 -3.35 1 93.31 85 SER B CA 1
ATOM 1833 C C . SER B 1 85 ? -18.797 -10.703 -3.689 1 93.31 85 SER B C 1
ATOM 1835 O O . SER B 1 85 ? -18.328 -9.922 -2.859 1 93.31 85 SER B O 1
ATOM 1837 N N . VAL B 1 86 ? -19.141 -10.375 -4.875 1 94.12 86 VAL B N 1
ATOM 1838 C CA . VAL B 1 86 ? -19.047 -8.969 -5.277 1 94.12 86 VAL B CA 1
ATOM 1839 C C . VAL B 1 86 ? -19.859 -8.102 -4.309 1 94.12 86 VAL B C 1
ATOM 1841 O O . VAL B 1 86 ? -19.391 -7.031 -3.904 1 94.12 86 VAL B O 1
ATOM 1844 N N . GLN B 1 87 ? -21.016 -8.539 -3.975 1 94.5 87 GLN B N 1
ATOM 1845 C CA . GLN B 1 87 ? -21.844 -7.809 -3.021 1 94.5 87 GLN B CA 1
ATOM 1846 C C . GLN B 1 87 ? -21.125 -7.625 -1.691 1 94.5 87 GLN B C 1
ATOM 1848 O O . GLN B 1 87 ? -21.141 -6.535 -1.115 1 94.5 87 GLN B O 1
ATOM 1853 N N . ASP B 1 88 ? -20.484 -8.648 -1.169 1 95.31 88 ASP B N 1
ATO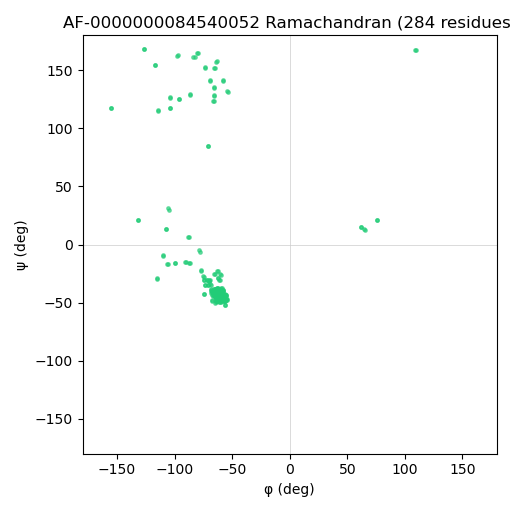M 1854 C CA . ASP B 1 88 ? -19.766 -8.578 0.092 1 95.31 88 ASP B CA 1
ATOM 1855 C C . ASP B 1 88 ? -18.594 -7.594 0 1 95.31 88 ASP B C 1
ATOM 1857 O O . ASP B 1 88 ? -18.391 -6.781 0.905 1 95.31 88 ASP B O 1
ATOM 1861 N N . LEU B 1 89 ? -17.859 -7.719 -1.048 1 95.5 89 LEU B N 1
ATOM 1862 C CA . LEU B 1 89 ? -16.688 -6.863 -1.243 1 95.5 89 LEU B CA 1
ATOM 1863 C C . LEU B 1 89 ? -17.094 -5.398 -1.336 1 95.5 89 LEU B C 1
ATOM 1865 O O . LEU B 1 89 ? -16.438 -4.527 -0.767 1 95.5 89 LEU B O 1
ATOM 1869 N N . LEU B 1 90 ? -18.172 -5.117 -2.051 1 95.5 90 LEU B N 1
ATOM 1870 C CA . LEU B 1 90 ? -18.672 -3.754 -2.172 1 95.5 90 LEU B CA 1
ATOM 1871 C C . LEU B 1 90 ? -19.188 -3.242 -0.83 1 95.5 90 LEU B C 1
ATOM 1873 O O 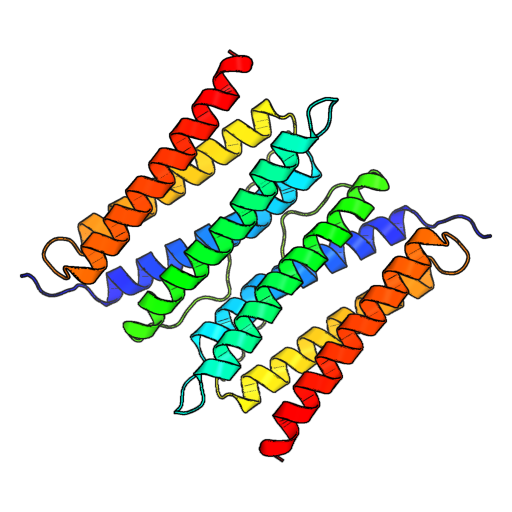. LEU B 1 90 ? -18.953 -2.086 -0.47 1 95.5 90 LEU B O 1
ATOM 1877 N N . ALA B 1 91 ? -19.859 -4.062 -0.105 1 94.94 91 ALA B N 1
ATOM 1878 C CA . ALA B 1 91 ? -20.359 -3.67 1.214 1 94.94 91 ALA B CA 1
ATOM 1879 C C . ALA B 1 91 ? -19.203 -3.344 2.156 1 94.94 91 ALA B C 1
ATOM 1881 O O . ALA B 1 91 ? -19.25 -2.359 2.896 1 94.94 91 ALA B O 1
ATOM 1882 N N . GLU B 1 92 ? -18.188 -4.168 2.154 1 95.31 92 GLU B N 1
ATOM 1883 C CA . GLU B 1 92 ? -17 -3.91 2.967 1 95.31 92 GLU B CA 1
ATOM 1884 C C . GLU B 1 92 ? -16.312 -2.621 2.537 1 95.31 92 GLU B C 1
ATOM 1886 O O . GLU B 1 92 ? -15.805 -1.873 3.377 1 95.31 92 GLU B O 1
ATOM 1891 N N . SER B 1 93 ? -16.281 -2.445 1.219 1 95.94 93 SER B N 1
ATOM 1892 C CA . SER B 1 93 ? -15.719 -1.204 0.696 1 95.94 93 SER B CA 1
ATOM 1893 C C . SER B 1 93 ? -16.5 0.009 1.202 1 95.94 93 SER B C 1
ATOM 1895 O O . SER B 1 93 ? -15.898 1.02 1.579 1 95.94 93 SER B O 1
ATOM 1897 N N . PHE B 1 94 ? -17.812 -0.074 1.197 1 96.06 94 PHE B N 1
ATOM 1898 C CA . PHE B 1 94 ? -18.656 1.011 1.683 1 96.06 94 PHE B CA 1
ATOM 1899 C C . PHE B 1 94 ? -18.344 1.321 3.145 1 96.06 94 PHE B C 1
ATOM 1901 O O . PHE B 1 94 ? -18.234 2.488 3.525 1 96.06 94 PHE B O 1
ATOM 1908 N N . ASN B 1 95 ? -18.156 0.278 3.902 1 95.62 95 ASN B N 1
ATOM 1909 C CA . ASN B 1 95 ? -17.812 0.457 5.309 1 95.62 95 ASN B CA 1
ATOM 1910 C C . ASN B 1 95 ? -16.453 1.11 5.477 1 95.62 95 ASN B C 1
ATOM 1912 O O . ASN B 1 95 ? -16.266 1.957 6.355 1 95.62 95 ASN B O 1
ATOM 1916 N N . HIS B 1 96 ? -15.508 0.675 4.703 1 96.25 96 HIS B N 1
ATOM 1917 C CA . HIS B 1 96 ? -14.188 1.293 4.719 1 96.25 96 HIS B CA 1
ATOM 1918 C C . HIS B 1 96 ? -14.273 2.785 4.414 1 96.25 96 HIS B C 1
ATOM 1920 O O . HIS B 1 96 ? -13.672 3.602 5.117 1 96.25 96 HIS B O 1
ATOM 1926 N N . GLU B 1 97 ? -15.047 3.123 3.381 1 97.19 97 GLU B N 1
ATOM 1927 C CA . GLU B 1 97 ? -15.203 4.52 2.986 1 97.19 97 GLU B CA 1
ATOM 1928 C C . GLU B 1 97 ? -15.883 5.332 4.082 1 97.19 97 GLU B C 1
ATOM 1930 O O . GLU B 1 97 ? -15.555 6.504 4.289 1 97.19 97 GLU B O 1
ATOM 1935 N N . LYS B 1 98 ? -16.859 4.777 4.754 1 96.81 98 LYS B N 1
ATOM 1936 C CA . LYS B 1 98 ? -17.531 5.445 5.859 1 96.81 98 LYS B CA 1
ATOM 1937 C C . LYS B 1 98 ? -16.547 5.785 6.98 1 96.81 98 LYS B C 1
ATOM 1939 O O . LYS B 1 98 ? -16.625 6.863 7.57 1 96.81 98 LYS B O 1
ATOM 1944 N N . LYS B 1 99 ? -15.727 4.836 7.258 1 97.12 99 LYS B N 1
ATOM 1945 C CA . LYS B 1 99 ? -14.727 5.078 8.297 1 97.12 99 LYS B CA 1
ATOM 1946 C C . LYS B 1 99 ? -13.742 6.168 7.871 1 97.12 99 LYS B C 1
ATOM 1948 O O . LYS B 1 99 ? -13.398 7.039 8.672 1 97.12 99 LYS B O 1
ATOM 1953 N N . ALA B 1 100 ? -13.281 6.082 6.602 1 97.81 100 ALA B N 1
ATOM 1954 C CA . ALA B 1 100 ? -12.43 7.156 6.09 1 97.81 100 ALA B CA 1
ATOM 1955 C C . ALA B 1 100 ? -13.125 8.508 6.219 1 97.81 100 ALA B C 1
ATOM 1957 O O . ALA B 1 100 ? -12.523 9.477 6.691 1 97.81 100 ALA B O 1
ATOM 1958 N N . LEU B 1 101 ? -14.359 8.57 5.828 1 98.12 101 LEU B N 1
ATOM 1959 C CA . LEU B 1 101 ? -15.156 9.789 5.914 1 98.12 101 LEU B CA 1
ATOM 1960 C C . LEU B 1 101 ? -15.195 10.312 7.344 1 98.12 101 LEU B C 1
ATOM 1962 O O . LEU B 1 101 ? -15.023 11.516 7.57 1 98.12 101 LEU B O 1
ATOM 1966 N N . SER B 1 102 ? -15.375 9.438 8.289 1 98.56 102 SER B N 1
ATOM 1967 C CA . SER B 1 102 ? -15.422 9.836 9.688 1 98.56 102 SER B CA 1
ATOM 1968 C C . SER B 1 102 ? -14.094 10.453 10.133 1 98.56 102 SER B C 1
ATOM 1970 O O . SER B 1 102 ? -14.086 11.438 10.875 1 98.56 102 SER B O 1
ATOM 1972 N N . LEU B 1 103 ? -12.992 9.875 9.719 1 98.69 103 LEU B N 1
ATOM 1973 C CA . LEU B 1 103 ? -11.672 10.398 10.062 1 98.69 103 LEU B CA 1
ATOM 1974 C C . LEU B 1 103 ? -11.484 11.797 9.5 1 98.69 103 LEU B C 1
ATOM 1976 O O . LEU B 1 103 ? -10.992 12.695 10.203 1 98.69 103 LEU B O 1
ATOM 1980 N N . TYR B 1 104 ? -11.891 11.984 8.227 1 98.81 104 TYR B N 1
ATOM 1981 C CA . TYR B 1 104 ? -11.727 13.297 7.609 1 98.81 104 TYR B CA 1
ATOM 1982 C C . TYR B 1 104 ? -12.656 14.32 8.242 1 98.81 104 TYR B C 1
ATOM 1984 O O . TYR B 1 104 ? -12.305 15.5 8.352 1 98.81 104 TYR B O 1
ATOM 1992 N N . LYS B 1 105 ? -13.844 13.945 8.672 1 98.81 105 LYS B N 1
ATOM 1993 C CA . LYS B 1 105 ? -14.742 14.844 9.383 1 98.81 105 LYS B CA 1
ATOM 1994 C C . LYS B 1 105 ? -14.164 15.242 10.742 1 98.81 105 LYS B C 1
ATOM 1996 O O . LYS B 1 105 ? -14.281 16.391 11.156 1 98.81 105 LYS B O 1
ATOM 2001 N N . GLU B 1 106 ? -13.625 14.258 11.398 1 98.88 106 GLU B N 1
ATOM 2002 C CA . GLU B 1 106 ? -12.953 14.57 12.656 1 98.88 106 GLU B CA 1
ATOM 2003 C C . GLU B 1 106 ? -11.805 15.555 12.438 1 98.88 106 GLU B C 1
ATOM 2005 O O . GLU B 1 106 ? -11.609 16.469 13.234 1 98.88 106 GLU B O 1
ATOM 2010 N N . LEU B 1 107 ? -11.031 15.352 11.359 1 98.88 107 LEU B N 1
ATOM 2011 C CA . LEU B 1 107 ? -9.969 16.297 11.023 1 98.88 107 LEU B CA 1
ATOM 2012 C C . LEU B 1 107 ? -10.531 17.688 10.797 1 98.88 107 LEU B C 1
ATOM 2014 O O . LEU B 1 107 ? -10 18.672 11.336 1 98.88 107 LEU B O 1
ATOM 2018 N N . LEU B 1 108 ? -11.578 17.766 10.016 1 98.81 108 LEU B N 1
ATOM 2019 C CA . LEU B 1 108 ? -12.203 19.047 9.75 1 98.81 108 LEU B CA 1
ATOM 2020 C C . LEU B 1 108 ? -12.602 19.734 11.055 1 98.81 108 LEU B C 1
ATOM 2022 O O . LEU B 1 108 ? -12.32 20.922 11.242 1 98.81 108 LEU B O 1
ATOM 2026 N N . GLU B 1 109 ? -13.234 19.031 11.953 1 98.69 109 GLU B N 1
ATOM 2027 C CA . GLU B 1 109 ? -13.641 19.594 13.242 1 98.69 109 GLU B CA 1
ATOM 2028 C C . GLU B 1 109 ? -12.438 20.109 14.016 1 98.69 109 GLU B C 1
ATOM 2030 O O . GLU B 1 109 ? -12.516 21.172 14.656 1 98.69 109 GLU B O 1
ATOM 2035 N N . THR B 1 110 ? -11.352 19.375 13.969 1 98.69 110 THR B N 1
ATOM 2036 C CA . THR B 1 110 ? -10.141 19.703 14.719 1 98.69 110 THR B CA 1
ATOM 2037 C C . THR B 1 110 ? -9.477 20.953 14.164 1 98.69 110 THR B C 1
ATOM 2039 O O . THR B 1 110 ? -8.93 21.766 14.914 1 98.69 110 THR B O 1
ATOM 2042 N N . VAL B 1 111 ? -9.617 21.188 12.844 1 98.69 111 VAL B N 1
ATOM 2043 C CA . VAL B 1 111 ? -8.773 22.219 12.234 1 98.69 111 VAL B CA 1
ATOM 2044 C C . VAL B 1 111 ? -9.633 23.422 11.836 1 98.69 111 VAL B C 1
ATOM 2046 O O . VAL B 1 111 ? -9.109 24.438 11.383 1 98.69 111 VAL B O 1
ATOM 2049 N N . GLU B 1 112 ? -10.945 23.219 11.93 1 98 112 GLU B N 1
ATOM 2050 C CA . GLU B 1 112 ? -11.867 24.281 11.547 1 98 112 GLU B CA 1
ATOM 2051 C C . GLU B 1 112 ? -11.555 25.578 12.289 1 98 112 GLU B C 1
ATOM 2053 O O . GLU B 1 112 ? -11.289 25.562 13.492 1 98 112 GLU B O 1
ATOM 2058 N N . ASN B 1 113 ? -11.492 26.641 11.523 1 97.94 113 ASN B N 1
ATOM 2059 C CA . ASN B 1 113 ? -11.219 27.984 12.031 1 97.94 113 ASN B CA 1
ATOM 2060 C C . ASN B 1 113 ? -9.812 28.078 12.617 1 97.94 113 ASN B C 1
ATOM 2062 O O . ASN B 1 113 ? -9.516 29 13.375 1 97.94 113 ASN B O 1
ATOM 2066 N N . ALA B 1 114 ? -8.945 27.109 12.391 1 98 114 ALA B N 1
ATOM 2067 C CA . ALA B 1 114 ? -7.574 27.141 12.883 1 98 114 ALA B CA 1
ATOM 2068 C C . ALA B 1 114 ? -6.578 27.203 11.727 1 98 114 ALA B C 1
ATOM 2070 O O . ALA B 1 114 ? -5.484 27.75 11.875 1 98 114 ALA B O 1
ATOM 2071 N N . SER B 1 115 ? -6.906 26.672 10.609 1 98.06 115 SER B N 1
ATOM 2072 C CA . SER B 1 115 ? -6.078 26.641 9.406 1 98.06 115 SER B CA 1
ATOM 2073 C C . SER B 1 115 ? -6.934 26.516 8.148 1 98.06 115 SER B C 1
ATOM 2075 O O . SER B 1 115 ? -7.582 25.484 7.945 1 98.06 115 SER B O 1
ATOM 2077 N N . ILE B 1 116 ? -6.879 27.484 7.297 1 98.19 116 ILE B N 1
ATOM 2078 C CA . ILE B 1 116 ? -7.652 27.469 6.059 1 98.19 116 ILE B CA 1
ATOM 2079 C C . ILE B 1 116 ? -7.156 26.344 5.16 1 98.19 116 ILE B C 1
ATOM 2081 O O . ILE B 1 116 ? -7.957 25.641 4.539 1 98.19 116 ILE B O 1
ATOM 2085 N N . TYR B 1 117 ? -5.887 26.203 5.082 1 98.25 117 TYR B N 1
ATOM 2086 C CA . TYR B 1 117 ? -5.27 25.172 4.273 1 98.25 117 TYR B CA 1
ATOM 2087 C C . TYR B 1 117 ? -5.77 23.781 4.684 1 98.25 117 TYR B C 1
ATOM 2089 O O . TYR B 1 117 ? -6.227 23.016 3.844 1 98.25 117 TYR B O 1
ATOM 2097 N N . LEU B 1 118 ? -5.758 23.516 5.977 1 98.69 118 LEU B N 1
ATOM 2098 C CA . LEU B 1 118 ? -6.148 22.203 6.484 1 98.69 118 LEU B CA 1
ATOM 2099 C C . LEU B 1 118 ? -7.66 22.016 6.391 1 98.69 118 LEU B C 1
ATOM 2101 O O . LEU B 1 118 ? -8.133 20.906 6.168 1 98.69 118 LEU B O 1
ATOM 2105 N N . GLU B 1 119 ? -8.414 23.016 6.574 1 98.56 119 GLU B N 1
ATOM 2106 C CA . GLU B 1 119 ? -9.859 22.938 6.367 1 98.56 119 GLU B CA 1
ATOM 2107 C C . GLU B 1 119 ? -10.195 22.531 4.934 1 98.56 119 GLU B C 1
ATOM 2109 O O . GLU B 1 119 ? -11.031 21.656 4.711 1 98.56 119 GLU B O 1
ATOM 2114 N N . GLU B 1 120 ? -9.57 23.188 3.994 1 98.69 120 GLU B N 1
ATOM 2115 C CA . GLU B 1 120 ? -9.844 22.906 2.59 1 98.69 120 GLU B CA 1
ATOM 2116 C C . GLU B 1 120 ? -9.43 21.484 2.227 1 98.69 120 GLU B C 1
ATOM 2118 O O . GLU B 1 120 ? -10.117 20.812 1.452 1 98.69 120 GLU B O 1
ATOM 2123 N N . TYR B 1 121 ? -8.258 21.109 2.758 1 98.81 121 TYR B N 1
ATOM 2124 C CA . TYR B 1 121 ? -7.836 19.734 2.555 1 98.81 121 TYR B CA 1
ATOM 2125 C C . TYR B 1 121 ? -8.891 18.75 3.062 1 98.81 121 TYR B C 1
ATOM 2127 O O . TYR B 1 121 ? -9.328 17.859 2.33 1 98.81 121 TYR B O 1
ATOM 2135 N N . ALA B 1 122 ? -9.312 18.938 4.309 1 98.81 122 ALA B N 1
ATOM 2136 C CA . ALA B 1 122 ? -10.289 18.047 4.918 1 98.81 122 ALA B CA 1
ATOM 2137 C C . ALA B 1 122 ? -11.594 18.031 4.125 1 98.81 122 ALA B C 1
ATOM 2139 O O . ALA B 1 122 ? -12.156 16.969 3.861 1 98.81 122 ALA B O 1
ATOM 2140 N N . ARG B 1 123 ? -12.07 19.172 3.707 1 98.75 123 ARG B N 1
ATOM 2141 C CA . ARG B 1 123 ? -13.312 19.281 2.957 1 98.75 123 ARG B CA 1
ATOM 2142 C C . ARG B 1 123 ? -13.203 18.578 1.607 1 98.75 123 ARG B C 1
ATOM 2144 O O . ARG B 1 123 ? -14.141 17.891 1.181 1 98.75 123 ARG B O 1
ATOM 2151 N N . THR B 1 124 ? -12.094 18.766 0.908 1 98.75 124 THR B N 1
ATOM 2152 C CA . THR B 1 124 ? -11.867 18.125 -0.375 1 98.75 124 THR B CA 1
ATOM 2153 C C . THR B 1 124 ? -11.914 16.594 -0.224 1 98.75 124 THR B C 1
ATOM 2155 O O . THR B 1 124 ? -12.57 15.914 -1.014 1 98.75 124 THR B O 1
ATOM 2158 N N . MET B 1 125 ? -11.234 16.094 0.819 1 98.75 125 MET B N 1
ATOM 2159 C CA . MET B 1 125 ? -11.188 14.648 1.031 1 98.75 125 MET B CA 1
ATOM 2160 C C . MET B 1 125 ? -12.562 14.109 1.424 1 98.75 125 MET B C 1
ATOM 2162 O O . MET B 1 125 ? -12.938 13 1.035 1 98.75 125 MET B O 1
ATOM 2166 N N . ILE B 1 126 ? -13.305 14.844 2.232 1 98.69 126 ILE B N 1
ATOM 2167 C CA . ILE B 1 126 ? -14.672 14.477 2.574 1 98.69 126 ILE B CA 1
ATOM 2168 C C . ILE B 1 126 ? -15.5 14.328 1.299 1 98.69 126 ILE B C 1
ATOM 2170 O O . ILE B 1 126 ? -16.219 13.344 1.129 1 98.69 126 ILE B O 1
ATOM 2174 N N . GLY B 1 127 ? -15.414 15.367 0.371 1 98.25 127 GLY B N 1
ATOM 2175 C CA . GLY B 1 127 ? -16.109 15.281 -0.901 1 98.25 127 GLY B CA 1
ATOM 2176 C C . GLY B 1 127 ? -15.742 14.047 -1.698 1 98.25 127 GLY B C 1
ATOM 2177 O O . GLY B 1 127 ? -16.625 13.367 -2.246 1 98.25 127 GLY B O 1
ATOM 2178 N N . GLN B 1 128 ? -14.453 13.68 -1.757 1 97.44 128 GLN B N 1
ATOM 2179 C CA . GLN B 1 128 ? -13.984 12.5 -2.479 1 97.44 128 GLN B CA 1
ATOM 2180 C C . GLN B 1 128 ? -14.547 11.219 -1.868 1 97.44 128 GLN B C 1
ATOM 2182 O O . GLN B 1 128 ? -15.031 10.344 -2.588 1 97.44 128 GLN B O 1
ATOM 2187 N N . GLU B 1 129 ? -14.492 11.133 -0.521 1 98.12 129 GLU B N 1
ATOM 2188 C CA . GLU B 1 129 ? -15 9.922 0.125 1 98.12 129 GLU B CA 1
ATOM 2189 C C . GLU B 1 129 ? -16.5 9.781 -0.073 1 98.12 129 GLU B C 1
ATOM 2191 O O . GLU B 1 129 ? -17.016 8.672 -0.198 1 98.12 129 GLU B O 1
ATOM 2196 N N . GLU B 1 130 ? -17.219 10.883 -0.014 1 97.56 130 GLU B N 1
ATOM 2197 C CA . GLU B 1 130 ? -18.656 10.844 -0.289 1 97.56 130 GLU B CA 1
ATOM 2198 C C . GLU B 1 130 ? -18.922 10.352 -1.708 1 97.56 130 GLU B C 1
ATOM 2200 O O . GLU B 1 130 ? -19.859 9.57 -1.932 1 97.56 130 GLU B O 1
ATOM 2205 N N . LEU B 1 131 ? -18.156 10.82 -2.682 1 96.88 131 LEU B N 1
ATOM 2206 C CA . LEU B 1 131 ? -18.297 10.352 -4.055 1 96.88 131 LEU B CA 1
ATOM 2207 C C . LEU B 1 131 ? -18.047 8.852 -4.148 1 96.88 131 LEU B C 1
ATOM 2209 O O . LEU B 1 131 ? -18.766 8.133 -4.848 1 96.88 131 LEU B O 1
ATOM 2213 N N . HIS B 1 132 ? -16.969 8.32 -3.41 1 97.12 132 HIS B N 1
ATOM 2214 C CA . HIS B 1 132 ? -16.719 6.883 -3.354 1 97.12 132 HIS B CA 1
ATOM 2215 C C . HIS B 1 132 ? -17.938 6.129 -2.854 1 97.12 132 HIS B C 1
ATOM 2217 O O . HIS B 1 132 ? -18.344 5.117 -3.439 1 97.12 132 HIS B O 1
ATOM 2223 N N . SER B 1 133 ? -18.547 6.695 -1.774 1 96.19 133 SER B N 1
ATOM 2224 C CA . SER B 1 133 ? -19.703 6.062 -1.156 1 96.19 133 SER B CA 1
ATOM 2225 C C . SER B 1 133 ? -20.891 6.02 -2.117 1 96.19 133 SER B C 1
ATOM 2227 O O . SER B 1 133 ? -21.578 5.008 -2.213 1 96.19 133 SER B O 1
ATOM 2229 N N . ILE B 1 134 ? -21.125 7.066 -2.85 1 96.31 134 ILE B N 1
ATOM 2230 C CA . ILE B 1 134 ? -22.219 7.148 -3.816 1 96.31 134 ILE B CA 1
ATOM 2231 C C . ILE B 1 134 ? -22.016 6.105 -4.91 1 96.31 134 ILE B C 1
ATOM 2233 O O . ILE B 1 134 ? -22.953 5.375 -5.262 1 96.31 134 ILE B O 1
ATOM 2237 N N . GLU B 1 135 ? -20.781 6 -5.426 1 96.25 135 GLU B N 1
ATOM 2238 C CA . GLU B 1 135 ? -20.469 5.043 -6.48 1 96.25 135 GLU B CA 1
ATOM 2239 C C . GLU B 1 135 ? -20.703 3.609 -6.012 1 96.25 135 GLU B C 1
ATOM 2241 O O . GLU B 1 135 ? -21.297 2.803 -6.727 1 96.25 135 GLU B O 1
ATOM 2246 N N . ILE B 1 136 ? -20.234 3.357 -4.801 1 96.5 136 ILE B N 1
ATOM 2247 C CA . ILE B 1 136 ? -20.359 2.008 -4.262 1 96.5 136 ILE B CA 1
ATOM 2248 C C . ILE B 1 136 ? -21.828 1.679 -4.016 1 96.5 136 ILE B C 1
ATOM 2250 O O . ILE B 1 136 ? -22.281 0.564 -4.297 1 96.5 136 ILE B O 1
ATOM 2254 N N . ARG B 1 137 ? -22.609 2.592 -3.531 1 95.38 137 ARG B N 1
ATOM 2255 C CA . ARG B 1 137 ? -24.047 2.387 -3.311 1 95.38 137 ARG B CA 1
ATOM 2256 C C . ARG B 1 137 ? -24.766 2.096 -4.621 1 95.38 137 ARG B C 1
ATOM 2258 O O . ARG B 1 137 ? -25.641 1.228 -4.676 1 95.38 137 ARG B O 1
ATOM 2265 N N . LYS B 1 138 ? -24.453 2.816 -5.641 1 95.62 138 LYS B N 1
ATOM 2266 C CA . LYS B 1 138 ? -25.047 2.568 -6.953 1 95.62 138 LYS B CA 1
ATOM 2267 C C . LYS B 1 138 ? -24.734 1.155 -7.438 1 95.62 138 LYS B C 1
ATOM 2269 O O . LYS B 1 138 ? -25.594 0.488 -8.016 1 95.62 138 LYS B O 1
ATOM 2274 N N . MET B 1 139 ? -23.516 0.712 -7.172 1 94 139 MET B N 1
ATOM 2275 C CA . MET B 1 139 ? -23.125 -0.633 -7.574 1 94 139 MET B CA 1
ATOM 2276 C C . MET B 1 139 ? -23.844 -1.687 -6.746 1 94 139 MET B C 1
ATOM 2278 O O . MET B 1 139 ? -24.156 -2.771 -7.242 1 94 139 MET B O 1
ATOM 2282 N N . LEU B 1 140 ? -24.141 -1.306 -5.496 1 94.5 140 LEU B N 1
ATOM 2283 C CA . LEU B 1 140 ? -24.812 -2.229 -4.578 1 94.5 140 LEU B CA 1
ATOM 2284 C C . LEU B 1 140 ? -26.297 -2.344 -4.898 1 94.5 140 LEU B C 1
ATOM 2286 O O . LEU B 1 140 ? -26.953 -3.312 -4.5 1 94.5 140 LEU B O 1
ATOM 2290 N N . ARG B 1 141 ? -26.938 -1.373 -5.562 1 90.06 141 ARG B N 1
ATOM 2291 C CA . ARG B 1 141 ? -28.359 -1.362 -5.863 1 90.06 141 ARG B CA 1
ATOM 2292 C C . ARG B 1 141 ? -28.75 -2.533 -6.762 1 90.06 141 ARG B C 1
ATOM 2294 O O . ARG B 1 141 ? -29.875 -3.008 -6.727 1 90.06 141 ARG B O 1
ATOM 2301 N N . ASP B 1 142 ? -27.797 -3.119 -7.539 1 75.19 142 ASP B N 1
ATOM 2302 C CA . ASP B 1 142 ? -28.078 -4.227 -8.445 1 75.19 142 ASP B CA 1
ATOM 2303 C C . ASP B 1 142 ? -28.203 -5.543 -7.684 1 75.19 142 ASP B C 1
ATOM 2305 O O . ASP B 1 142 ? -28.547 -6.574 -8.266 1 75.19 142 ASP B O 1
ATOM 2309 N N . TYR B 1 143 ? -27.906 -5.484 -6.41 1 75.69 143 TYR B N 1
ATOM 2310 C CA . TYR B 1 143 ? -28.031 -6.684 -5.586 1 75.69 143 TYR B CA 1
ATOM 2311 C C . TYR B 1 143 ? -29.266 -6.594 -4.688 1 75.69 143 TYR B C 1
ATOM 2313 O O . TYR B 1 143 ? -29.625 -7.566 -4.012 1 75.69 143 TYR B O 1
ATOM 2321 N N . SER B 1 144 ? -29.859 -5.395 -4.484 1 59 144 SER B N 1
ATOM 2322 C CA . SER B 1 144 ? -31.078 -5.242 -3.689 1 59 144 SER B CA 1
ATOM 2323 C C . SER B 1 144 ? -32.312 -5.699 -4.465 1 59 144 SER B C 1
ATOM 2325 O O . SER B 1 144 ? -32.312 -5.645 -5.695 1 59 144 SER B O 1
#

Foldseek 3Di:
DDAAPLVVLLVLLLQLLQLLQVLLVLLQVLLVLEDDDPSVVVSVVSNVSNVVSNVSNVVSVVVSVVSVHDHDPHHDDDDDPVDRYPLV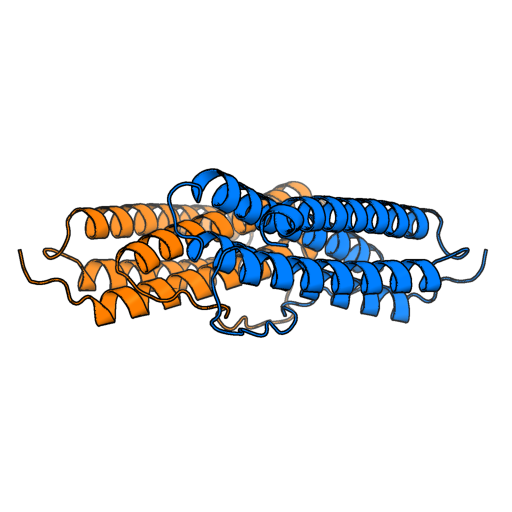SLVVVLVSLVVSLVSLVVSLVRCPVHDPVSNVVSVVVNVVSVVSNVVSVVVNVVVD/DDAAPLVVLLVLLLQLLQLLQVLLVLLQVLLVLEDDPPSVVVSVVSNVSNVVSNVSNVVSVVVSVVSVHDHDPHHDDDDDPVDRYPLVSLVVVLVSLVVSLVSLVVSLVRCPVHDPVSNVVSVVVNVVSVVSNVVSVVVNVVVD